Protein AF-G3AWR2-F1 (afdb_monomer_lite)

pLDDT: mean 82.16, std 14.91, range [35.75, 96.81]

Sequence (371 aa):
MSLTPEIVAQDVLFAGPPPTTSGGSFKELYESIRSKSSVDSILGQTYTLIRTSTDLNDSITLWEIRLLVLVFNNRITQAKYEAVCLNNVLYLAENDNVAPAAVSSIPPNPQNQRVYPLPRNNNGVIDHKFLVLLLRLKSVPNMSLVNEFYKLCYQLRLKSDNYSSDQLSVKLMNLSFDISVILIINKDYLTLLNLLDSMKSEIELDKSELYASVLSGVKLLSILTKILIFDQTQTPRDAIKRQLRTSHSDDFHLVVDSALDDLVYVLNNISPIYSATLTEKDERTAATDISKADIDLDRLVSMVLEGKITGRILCSLLGMWDLKNNFKFAIEESEFLGEDLVSISNPTVSDCCALIRMDWLKHINKVYGLE

Foldseek 3Di:
DADFLQLLLDQLLAPHQQPDQDADDVLRLLVCLVVVHDLSVNLNHLNNCSNPDRDPLLNLLSLLLNLLSCLLVVNLLRSLSSLQSNQVSLQCNQPVPPPPPPPPPPNPPSVPDDRDAGHLCPVVSHDPLSSLSSLLRNDDLEVVSLVSLVVVLVSLVVVVVVDDPLRSVLSNLLSLLSNLLSCQVVVVLVVNLVSLVVVLVVLVVPPDPVSLQVNLLSLVVNLLSLLSVCVVVVPDLVVNLVVCCVPCVVSNVSNDPQLLVLLLLLLQQDAFDDDPPPPPPPPDPDDPSDDSVNDDSSVSSVCVNVRSDGSLSSSLSSLVSSLCSVPVWDQDPSDIDDPPDDPDPRDDSVNSSVSSSVCCVNVSSSSSSPD

Organism: Candida tenuis (strain ATCC 10573 / BCRC 21748 / CBS 615 / JCM 9827 / NBRC 10315 / NRRL Y-1498 / VKM Y-70) (NCBI:txid590646)

Secondary structure (DSSP, 8-state):
----HHHHT-GGGSSS--S------HHHHHHHHHTT--HHHHHHHHHHHHHH---HHHHHHHHHHHHHHHHHTT-HHHHHHHHHHHHHHHHHHH-TTS------SSPPPTTSPPPPPPP--TT--S-HHHHHHHHHHHS-SSHHHHHHHHHHHHHHHHTGGGS-HHHHHHHHH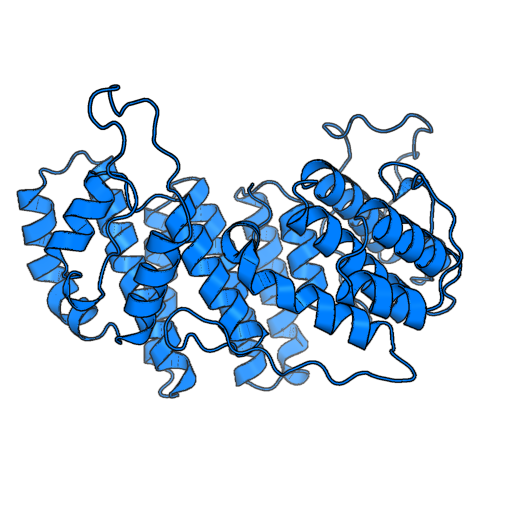HHHHHHHHHHHHHT-HHHHHHHHHHHHHHHHH---HHHHHHHHHHHHHHHHHHHHHHHHTT--HHHHHHHHHHHHHHHHHTS-HHHHHHHHHHHHHS-----TTS-TTS---------GGG--HHHHHHHHHTTSS-HHHHHHHHHHHHHHHHH---EETTEE--------SS--HHHHHHHHHGGGGG-GGGTTS--

Structure (mmCIF, N/CA/C/O backbone):
data_AF-G3AWR2-F1
#
_entry.id   AF-G3AWR2-F1
#
loop_
_atom_site.group_PDB
_atom_site.id
_atom_site.type_symbol
_atom_site.label_atom_id
_atom_site.label_alt_id
_atom_site.label_comp_id
_atom_site.label_asym_id
_atom_site.label_entity_id
_atom_site.label_seq_id
_atom_site.pdbx_PDB_ins_code
_atom_site.Cartn_x
_atom_site.Cartn_y
_atom_site.Cartn_z
_atom_site.occupancy
_atom_site.B_iso_or_equiv
_atom_site.auth_seq_id
_atom_site.auth_comp_id
_atom_site.auth_asym_id
_atom_site.auth_atom_id
_atom_site.pdbx_PDB_model_num
ATOM 1 N N . MET A 1 1 ? 24.627 -13.975 -13.248 1.00 54.84 1 MET A N 1
ATOM 2 C CA . MET A 1 1 ? 24.161 -13.078 -14.299 1.00 54.84 1 MET A CA 1
ATOM 3 C C . MET A 1 1 ? 23.914 -11.754 -13.613 1.00 54.84 1 MET A C 1
ATOM 5 O O . MET A 1 1 ? 23.137 -11.687 -12.680 1.00 54.84 1 MET A O 1
ATOM 9 N N . SER A 1 2 ? 24.676 -10.716 -13.941 1.00 66.38 2 SER A N 1
ATOM 10 C CA . SER A 1 2 ? 24.422 -9.389 -13.371 1.00 66.38 2 SER A CA 1
ATOM 11 C C . SER A 1 2 ? 23.057 -8.876 -13.841 1.00 66.38 2 SER A C 1
ATOM 13 O O . SER A 1 2 ? 22.655 -9.181 -14.961 1.00 66.38 2 SER A O 1
ATOM 15 N N . LEU A 1 3 ? 22.354 -8.102 -13.008 1.00 78.69 3 LEU A N 1
ATOM 16 C CA . LEU A 1 3 ? 21.132 -7.399 -13.413 1.00 78.69 3 LEU A CA 1
ATOM 17 C C . LEU A 1 3 ? 21.481 -6.469 -14.590 1.00 78.69 3 LEU A C 1
ATOM 19 O O . LEU A 1 3 ? 22.373 -5.632 -14.446 1.00 78.69 3 LEU A O 1
ATOM 23 N N . THR A 1 4 ? 20.827 -6.628 -15.743 1.00 84.31 4 THR A N 1
ATOM 24 C CA . THR A 1 4 ? 21.035 -5.771 -16.925 1.00 84.31 4 THR A CA 1
ATOM 25 C C . THR A 1 4 ? 19.707 -5.217 -17.449 1.00 84.31 4 THR A C 1
ATOM 27 O O . THR A 1 4 ? 18.654 -5.811 -17.185 1.00 84.31 4 THR A O 1
ATOM 30 N N . PRO A 1 5 ? 19.722 -4.098 -18.198 1.00 84.50 5 PRO A N 1
ATOM 31 C CA . PRO A 1 5 ? 18.515 -3.547 -18.812 1.00 84.50 5 PRO A CA 1
ATOM 32 C C . PRO A 1 5 ? 17.799 -4.547 -19.733 1.00 84.50 5 PRO A C 1
ATOM 34 O O . PRO A 1 5 ? 16.572 -4.609 -19.729 1.00 84.50 5 PRO A O 1
ATOM 37 N N . GLU A 1 6 ? 18.529 -5.402 -20.467 1.00 86.56 6 GLU A N 1
ATOM 38 C CA . GLU A 1 6 ? 17.896 -6.347 -21.402 1.00 86.56 6 GLU A CA 1
ATOM 39 C C . GLU A 1 6 ? 17.027 -7.390 -20.691 1.00 86.56 6 GLU A C 1
ATOM 41 O O . GLU A 1 6 ? 16.015 -7.841 -21.230 1.00 86.56 6 GLU A O 1
ATOM 46 N N . ILE A 1 7 ? 17.401 -7.767 -19.465 1.00 86.88 7 ILE A N 1
ATOM 47 C CA . ILE A 1 7 ? 16.658 -8.739 -18.660 1.00 86.88 7 ILE A CA 1
ATOM 48 C C . ILE A 1 7 ? 15.270 -8.191 -18.298 1.00 86.88 7 ILE A C 1
ATOM 50 O O . ILE A 1 7 ? 14.287 -8.926 -18.361 1.00 86.88 7 ILE A O 1
ATOM 54 N N . VAL A 1 8 ? 15.170 -6.898 -17.978 1.00 89.31 8 VAL A N 1
ATOM 55 C CA . VAL A 1 8 ? 13.908 -6.235 -17.600 1.00 89.31 8 VAL A CA 1
ATOM 56 C C . VAL A 1 8 ? 13.125 -5.682 -18.798 1.00 89.31 8 VAL A C 1
ATOM 58 O O . VAL A 1 8 ? 12.053 -5.110 -18.611 1.00 89.31 8 VAL A O 1
ATOM 61 N N . ALA A 1 9 ? 13.626 -5.877 -20.021 1.00 89.75 9 ALA A N 1
ATOM 62 C CA . ALA A 1 9 ? 13.016 -5.419 -21.271 1.00 89.75 9 ALA A CA 1
ATOM 63 C C . ALA A 1 9 ? 12.316 -6.534 -22.079 1.00 89.75 9 ALA A C 1
ATOM 65 O O . ALA A 1 9 ? 11.861 -6.298 -23.200 1.00 89.75 9 ALA A O 1
ATOM 66 N N . GLN A 1 10 ? 12.239 -7.757 -21.545 1.00 88.00 10 GLN A N 1
ATOM 67 C CA . GLN A 1 10 ? 11.698 -8.913 -22.268 1.00 88.00 10 GLN A CA 1
ATOM 68 C C . GLN A 1 10 ? 10.178 -8.820 -22.475 1.00 88.00 10 GLN A C 1
ATOM 70 O O . GLN A 1 10 ? 9.434 -8.518 -21.545 1.00 88.00 10 GLN A O 1
ATOM 75 N N . ASP A 1 11 ? 9.697 -9.188 -23.668 1.00 85.94 11 ASP A N 1
ATOM 76 C CA . ASP A 1 11 ? 8.273 -9.091 -24.037 1.00 85.94 11 ASP A CA 1
ATOM 77 C C . ASP A 1 11 ? 7.337 -9.921 -23.142 1.00 85.94 11 ASP A C 1
ATOM 79 O O . ASP A 1 11 ? 6.206 -9.522 -22.879 1.00 85.94 11 ASP A O 1
ATOM 83 N N . VAL A 1 12 ? 7.830 -11.043 -22.611 1.00 86.00 12 VAL A N 1
ATOM 84 C CA . VAL A 1 12 ? 7.104 -11.919 -21.674 1.00 86.00 12 VAL A CA 1
ATOM 85 C C . VAL A 1 12 ? 6.732 -11.226 -20.355 1.00 86.00 12 VAL A C 1
ATOM 87 O O . VAL A 1 12 ? 5.814 -11.675 -19.669 1.00 86.00 12 VAL A O 1
ATOM 90 N N . LEU A 1 13 ? 7.413 -10.132 -19.999 1.00 89.31 13 LEU A N 1
ATOM 91 C CA . LEU A 1 13 ? 7.140 -9.379 -18.773 1.00 89.31 13 LEU A CA 1
ATOM 92 C C . LEU A 1 13 ? 5.852 -8.559 -18.843 1.00 89.31 13 LEU A C 1
ATOM 94 O O . LEU A 1 13 ? 5.294 -8.202 -17.808 1.00 89.31 13 LEU A O 1
ATOM 98 N N . PHE A 1 14 ? 5.387 -8.255 -20.051 1.00 90.75 14 PHE A N 1
ATOM 99 C CA . PHE A 1 14 ? 4.223 -7.416 -20.286 1.00 90.75 14 PHE A CA 1
ATOM 100 C C . PHE A 1 14 ? 2.983 -8.291 -20.483 1.00 90.75 14 PHE A C 1
ATOM 102 O O . PHE A 1 14 ? 3.050 -9.360 -21.086 1.00 90.75 14 PHE A O 1
ATOM 109 N N . ALA A 1 15 ? 1.816 -7.829 -20.030 1.00 84.81 15 ALA A N 1
ATOM 110 C CA . ALA A 1 15 ? 0.560 -8.564 -20.232 1.00 84.81 15 ALA A CA 1
ATOM 111 C C . ALA A 1 15 ? 0.080 -8.579 -21.701 1.00 84.81 15 ALA A C 1
ATOM 113 O O . ALA A 1 15 ? -0.919 -9.215 -22.031 1.00 84.81 15 ALA A O 1
ATOM 114 N N . GLY A 1 16 ? 0.781 -7.860 -22.576 1.00 72.44 16 GLY A N 1
ATOM 115 C CA . GLY A 1 16 ? 0.564 -7.782 -24.013 1.00 72.44 16 GLY A CA 1
ATOM 116 C C . GLY A 1 16 ? 1.279 -6.557 -24.595 1.00 72.44 16 GLY A C 1
ATOM 117 O O . GLY A 1 16 ? 1.548 -5.602 -23.855 1.00 72.44 16 GLY A O 1
ATOM 118 N N . PRO A 1 17 ? 1.605 -6.556 -25.900 1.00 65.31 17 PRO A N 1
ATOM 119 C CA . PRO A 1 17 ? 2.143 -5.370 -26.552 1.00 65.31 17 PRO A CA 1
ATOM 120 C C . PRO A 1 17 ? 1.086 -4.249 -26.539 1.00 65.31 17 PRO A C 1
ATOM 122 O O . PRO A 1 17 ? -0.089 -4.515 -26.814 1.00 65.31 17 PRO A O 1
ATOM 125 N N . PRO A 1 18 ? 1.460 -3.002 -26.203 1.00 65.38 18 PRO A N 1
ATOM 126 C CA . PRO A 1 18 ? 0.522 -1.885 -26.201 1.00 65.38 18 PRO A CA 1
ATOM 127 C C . PRO A 1 18 ? 0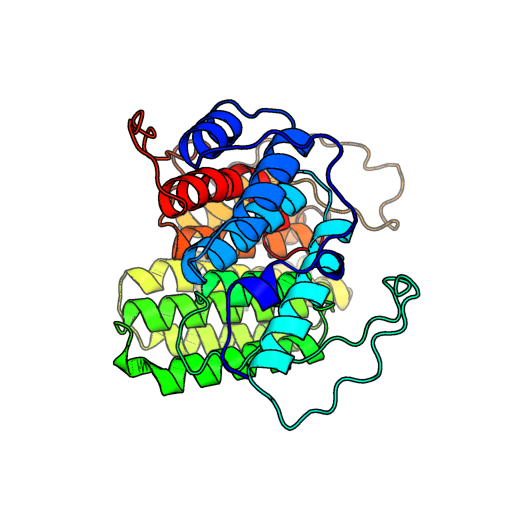.015 -1.580 -27.624 1.00 65.38 18 PRO A C 1
ATOM 129 O O . PRO A 1 18 ? 0.741 -1.796 -28.596 1.00 65.38 18 PRO A O 1
ATOM 132 N N . PRO A 1 19 ? -1.214 -1.048 -27.768 1.00 60.72 19 PRO A N 1
ATOM 133 C CA . PRO A 1 19 ? -1.871 -0.868 -29.067 1.00 60.72 19 PRO A CA 1
ATOM 134 C C . PRO A 1 19 ? -1.225 0.202 -29.965 1.00 60.72 19 PRO A C 1
ATOM 136 O O . PRO A 1 19 ? -1.526 0.257 -31.155 1.00 60.72 19 PRO A O 1
ATOM 139 N N . THR A 1 20 ? -0.333 1.043 -29.432 1.00 60.25 20 THR A N 1
ATOM 140 C CA . THR A 1 20 ? 0.326 2.127 -30.174 1.00 60.25 20 THR A CA 1
ATOM 141 C C . THR A 1 20 ? 1.820 2.189 -29.858 1.00 60.25 20 THR A C 1
ATOM 143 O O . THR A 1 20 ? 2.214 2.501 -28.735 1.00 60.25 20 THR A O 1
ATOM 146 N N . THR A 1 21 ? 2.663 1.945 -30.863 1.00 57.56 21 THR A N 1
ATOM 147 C CA . THR A 1 21 ? 4.106 2.230 -30.829 1.00 57.56 21 THR A CA 1
ATOM 148 C C . THR A 1 21 ? 4.344 3.691 -31.191 1.00 57.56 21 THR A C 1
ATOM 150 O O . THR A 1 21 ? 4.740 4.011 -32.311 1.00 57.56 21 THR A O 1
ATOM 153 N N . SER A 1 22 ? 4.070 4.602 -30.264 1.00 57.25 22 SER A N 1
ATOM 154 C CA . SER A 1 22 ? 4.663 5.935 -30.334 1.00 57.25 22 SER A CA 1
ATOM 155 C C . SER A 1 22 ? 6.027 5.851 -29.659 1.00 57.25 22 SER A C 1
ATOM 157 O O . SER A 1 22 ? 6.100 5.643 -28.445 1.00 57.25 22 SER A O 1
ATOM 159 N N . GLY A 1 23 ? 7.100 5.982 -30.447 1.00 65.50 23 GLY A N 1
ATOM 160 C CA . GLY A 1 23 ? 8.397 6.355 -29.886 1.00 65.50 23 GLY A CA 1
ATOM 161 C C . GLY A 1 23 ? 8.202 7.584 -29.005 1.00 65.50 23 GLY A C 1
ATOM 162 O O . GLY A 1 23 ? 7.389 8.436 -29.348 1.00 65.50 23 GLY A O 1
ATOM 163 N N . GLY A 1 24 ? 8.861 7.618 -27.852 1.00 74.44 24 GLY A N 1
ATOM 164 C CA . GLY A 1 24 ? 8.647 8.679 -26.881 1.00 74.44 24 GLY A CA 1
ATOM 165 C C . GLY A 1 24 ? 9.934 9.019 -26.168 1.00 74.44 24 GLY A C 1
ATOM 166 O O . GLY A 1 24 ? 10.599 8.131 -25.645 1.00 74.44 24 GLY A O 1
ATOM 167 N N . SER A 1 25 ? 10.296 10.297 -26.154 1.00 89.69 25 SER A N 1
ATOM 168 C CA . SER A 1 25 ? 11.272 10.836 -25.207 1.00 89.69 25 SER A CA 1
ATOM 169 C C . SER A 1 25 ? 10.674 10.917 -23.791 1.00 89.69 25 SER A C 1
ATOM 171 O O . SER A 1 25 ? 9.453 10.905 -23.621 1.00 89.69 25 SER A O 1
ATOM 173 N N . PHE A 1 26 ? 11.503 11.070 -22.748 1.00 91.56 26 PHE A N 1
ATOM 174 C CA . PHE A 1 26 ? 10.990 11.356 -21.394 1.00 91.56 26 PHE A CA 1
ATOM 175 C C . PHE A 1 26 ? 10.142 12.631 -21.346 1.00 91.56 26 PHE A C 1
ATOM 177 O O . PHE A 1 26 ? 9.201 12.717 -20.563 1.00 91.56 26 PHE A O 1
ATOM 184 N N . LYS A 1 27 ? 10.415 13.590 -22.237 1.00 91.19 27 LYS A N 1
ATOM 185 C CA . LYS A 1 27 ? 9.596 14.789 -22.412 1.00 91.19 27 LYS A CA 1
ATOM 186 C C . LYS A 1 27 ? 8.174 14.465 -22.858 1.00 91.19 27 LYS A C 1
ATOM 188 O O . LYS A 1 27 ? 7.227 14.949 -22.248 1.00 91.19 27 LYS A O 1
ATOM 193 N N . GLU A 1 28 ? 8.018 13.611 -23.861 1.00 91.25 28 GLU A N 1
ATOM 194 C CA . GLU A 1 28 ? 6.696 13.191 -24.336 1.00 91.25 28 GLU A CA 1
ATOM 195 C C . GLU A 1 28 ? 5.940 12.377 -23.284 1.00 91.25 28 GLU A C 1
ATOM 197 O O . GLU A 1 28 ? 4.736 12.573 -23.113 1.00 91.25 28 GLU A O 1
ATOM 202 N N . LEU A 1 29 ? 6.637 11.510 -22.537 1.00 93.12 29 LEU A N 1
ATOM 203 C CA . LEU A 1 29 ? 6.042 10.786 -21.411 1.00 93.12 29 LEU A CA 1
ATOM 204 C C . LEU A 1 29 ? 5.553 11.755 -20.326 1.00 93.12 29 LEU A C 1
ATOM 206 O O . LEU A 1 29 ? 4.409 11.659 -19.885 1.00 93.12 29 LEU A O 1
ATOM 210 N N . TYR A 1 30 ? 6.390 12.713 -19.929 1.00 91.94 30 TYR A N 1
ATOM 211 C CA . TYR A 1 30 ? 6.047 13.729 -18.937 1.00 91.94 30 TYR A CA 1
ATOM 212 C C . TYR A 1 30 ? 4.826 14.553 -19.365 1.00 91.94 30 TYR A C 1
ATOM 214 O O . TYR A 1 30 ? 3.881 14.712 -18.593 1.00 91.94 30 TYR A O 1
ATOM 222 N N . GLU A 1 31 ? 4.805 15.035 -20.610 1.00 90.38 31 GLU A N 1
ATOM 223 C CA . GLU A 1 31 ? 3.670 15.775 -21.171 1.00 90.38 31 GLU A CA 1
ATOM 224 C C . GLU A 1 31 ? 2.405 14.909 -21.239 1.00 90.38 31 GLU A C 1
ATOM 226 O O . GLU A 1 31 ? 1.314 15.397 -20.938 1.00 90.38 31 GLU A O 1
ATOM 231 N N . SER A 1 32 ? 2.534 13.618 -21.553 1.00 91.31 32 SER A N 1
ATOM 232 C CA . SER A 1 32 ? 1.409 12.676 -21.603 1.00 91.31 32 SER A CA 1
ATOM 233 C C . SER A 1 32 ? 0.808 12.424 -20.220 1.00 91.31 32 SER A C 1
ATOM 235 O O . SER A 1 32 ? -0.414 12.444 -20.075 1.00 91.31 32 SER A O 1
ATOM 237 N N . ILE A 1 33 ? 1.643 12.257 -19.189 1.00 90.88 33 ILE A N 1
ATOM 238 C CA . ILE A 1 33 ? 1.185 12.127 -17.798 1.00 90.88 33 ILE A CA 1
ATOM 239 C C . ILE A 1 33 ? 0.540 13.444 -17.340 1.00 90.88 33 ILE A C 1
ATOM 241 O O . ILE A 1 33 ? -0.584 13.440 -16.840 1.00 90.88 33 ILE A O 1
ATOM 245 N N . ARG A 1 34 ? 1.200 14.588 -17.571 1.00 88.31 34 ARG A N 1
ATOM 246 C CA . ARG A 1 34 ? 0.722 15.915 -17.143 1.00 88.31 34 ARG A CA 1
ATOM 247 C C . ARG A 1 34 ? -0.616 16.284 -17.781 1.00 88.31 34 ARG A C 1
ATOM 249 O O . ARG A 1 34 ? -1.495 16.818 -17.110 1.00 88.31 34 ARG A O 1
ATOM 256 N N . SER A 1 35 ? -0.773 15.996 -19.071 1.00 87.44 35 SER A N 1
ATOM 257 C CA . SER A 1 35 ? -2.009 16.240 -19.824 1.00 87.44 35 SER A CA 1
ATOM 258 C C . SER A 1 35 ? -3.105 15.206 -19.559 1.00 87.44 35 SER A C 1
ATOM 260 O O . SER A 1 35 ? -4.207 15.366 -20.081 1.00 87.44 35 SER A O 1
ATOM 262 N N . LYS A 1 36 ? -2.827 14.160 -18.763 1.00 84.94 36 LYS A N 1
ATOM 263 C CA . LYS A 1 36 ? -3.719 13.008 -18.555 1.00 84.94 36 LYS A CA 1
ATOM 264 C C . LYS A 1 36 ? -4.167 12.394 -19.885 1.00 84.94 36 LYS A C 1
ATOM 266 O O . LYS A 1 36 ? -5.349 12.124 -20.103 1.00 84.94 36 LYS A O 1
ATOM 271 N N . SER A 1 37 ? -3.203 12.206 -20.786 1.00 85.25 37 SER A N 1
ATOM 272 C CA . SER A 1 37 ? -3.394 11.505 -22.055 1.00 85.25 37 SER A CA 1
ATOM 273 C C . SER A 1 37 ? -3.927 10.083 -21.837 1.00 85.25 37 SER A C 1
ATOM 275 O O . SER A 1 37 ? -3.922 9.558 -20.723 1.00 85.25 37 SER A O 1
ATOM 277 N N . SER A 1 38 ? -4.398 9.439 -22.910 1.00 90.38 38 SER A N 1
ATOM 278 C CA . SER A 1 38 ? -4.972 8.091 -22.804 1.00 90.38 38 SER A CA 1
ATOM 279 C C . SER A 1 38 ? -4.015 7.102 -22.123 1.00 90.38 38 SER A C 1
ATOM 281 O O . SER A 1 38 ? -2.810 7.091 -22.390 1.00 90.38 38 SER A O 1
ATOM 283 N N . VAL A 1 39 ? -4.570 6.241 -21.265 1.00 90.75 39 VAL A N 1
ATOM 284 C CA . VAL A 1 39 ? -3.818 5.221 -20.511 1.00 90.75 39 VAL A CA 1
ATOM 285 C C . VAL A 1 39 ? -2.968 4.365 -21.446 1.00 90.75 39 VAL A C 1
ATOM 287 O O . VAL A 1 39 ? -1.798 4.120 -21.171 1.00 90.75 39 VAL A O 1
ATOM 290 N N . ASP A 1 40 ? -3.529 3.961 -22.585 1.00 90.44 40 ASP A N 1
ATOM 291 C CA . ASP A 1 40 ? -2.832 3.120 -23.557 1.00 90.44 40 ASP A CA 1
ATOM 292 C C . ASP A 1 40 ? -1.640 3.837 -24.216 1.00 90.44 40 ASP A C 1
ATOM 294 O O . ASP A 1 40 ? -0.630 3.193 -24.495 1.00 90.44 40 ASP A O 1
ATOM 298 N N . SER A 1 41 ? -1.697 5.166 -24.373 1.00 90.56 41 SER A N 1
ATOM 299 C CA . SER A 1 41 ? -0.562 5.972 -24.847 1.00 90.56 41 SER A CA 1
ATOM 300 C C . SER A 1 41 ? 0.590 5.968 -23.843 1.00 90.56 41 SER A C 1
ATOM 302 O O . SER A 1 41 ? 1.734 5.713 -24.217 1.00 90.56 41 SER A O 1
ATOM 304 N N . ILE A 1 42 ? 0.300 6.191 -22.556 1.00 92.12 42 ILE A N 1
ATOM 305 C CA . ILE A 1 42 ? 1.318 6.184 -21.491 1.00 92.12 42 ILE A CA 1
ATOM 306 C C . ILE A 1 42 ? 1.927 4.776 -21.349 1.00 92.12 42 ILE A C 1
ATOM 308 O O . ILE A 1 42 ? 3.143 4.614 -21.214 1.00 92.12 42 ILE A O 1
ATOM 312 N N . LEU A 1 43 ? 1.104 3.726 -21.450 1.00 93.06 43 LEU A N 1
ATOM 313 C CA . LEU A 1 43 ? 1.575 2.337 -21.463 1.00 93.06 43 LEU A CA 1
ATOM 314 C C . LEU A 1 43 ? 2.420 2.011 -22.709 1.00 93.06 43 LEU A C 1
ATOM 316 O O . LEU A 1 43 ? 3.372 1.239 -22.604 1.00 93.06 43 LEU A O 1
ATOM 320 N N . GLY A 1 44 ? 2.105 2.600 -23.866 1.00 91.50 44 GLY A N 1
ATOM 321 C CA . GLY A 1 44 ? 2.894 2.498 -25.099 1.00 91.50 44 GLY A CA 1
ATOM 322 C C . GLY A 1 44 ? 4.270 3.152 -24.993 1.00 91.50 44 GLY A C 1
ATOM 323 O O . GLY A 1 44 ? 5.287 2.553 -25.357 1.00 91.50 44 GLY A O 1
ATOM 324 N N . GLN A 1 45 ? 4.313 4.358 -24.428 1.00 92.56 45 GLN A N 1
ATOM 325 C CA . GLN A 1 45 ? 5.549 5.104 -24.201 1.00 92.56 45 GLN A CA 1
ATOM 326 C C . GLN A 1 45 ? 6.448 4.409 -23.177 1.00 92.56 45 GLN A C 1
ATOM 328 O O . GLN A 1 45 ? 7.626 4.199 -23.454 1.00 92.56 45 GLN A O 1
ATOM 333 N N . THR A 1 46 ? 5.901 3.987 -22.028 1.00 93.94 46 THR A N 1
ATOM 334 C CA . THR A 1 46 ? 6.675 3.253 -21.007 1.00 93.94 46 THR A CA 1
ATOM 335 C C . THR A 1 46 ? 7.233 1.941 -21.552 1.00 93.94 46 THR A C 1
ATOM 337 O O . THR A 1 46 ? 8.406 1.657 -21.340 1.00 93.94 46 THR A O 1
ATOM 340 N N . TYR A 1 47 ? 6.448 1.174 -22.315 1.00 93.19 47 TYR A N 1
ATOM 341 C CA . TYR A 1 47 ? 6.926 -0.043 -22.981 1.00 93.19 47 TYR A CA 1
ATOM 342 C C . TYR A 1 47 ? 8.106 0.237 -23.921 1.00 93.19 47 TYR A C 1
ATOM 344 O O . TYR A 1 47 ? 9.131 -0.440 -23.849 1.00 93.19 47 TYR A O 1
ATOM 352 N N . THR A 1 48 ? 7.985 1.258 -24.775 1.00 91.62 48 THR A N 1
ATOM 353 C CA . THR A 1 48 ? 9.048 1.616 -25.725 1.00 91.62 48 THR A CA 1
ATOM 354 C C . THR A 1 48 ? 10.309 2.065 -24.991 1.00 91.62 48 THR A C 1
ATOM 356 O O . THR A 1 48 ? 11.387 1.547 -25.268 1.00 91.62 48 THR A O 1
ATOM 359 N N . LEU A 1 49 ? 10.164 2.955 -24.005 1.00 93.31 49 LEU A N 1
ATOM 360 C CA . LEU A 1 49 ? 11.273 3.475 -23.208 1.00 93.31 49 LEU A CA 1
ATOM 361 C C . LEU A 1 49 ? 11.999 2.377 -22.422 1.00 93.31 49 LEU A C 1
ATOM 363 O O . LEU A 1 49 ? 13.225 2.377 -22.407 1.00 93.31 49 LEU A O 1
ATOM 367 N N . ILE A 1 50 ? 11.280 1.415 -21.829 1.00 93.69 50 ILE A N 1
ATOM 368 C CA . ILE A 1 50 ? 11.895 0.273 -21.124 1.00 93.69 50 ILE A CA 1
ATOM 369 C C . ILE A 1 50 ? 12.749 -0.551 -22.091 1.00 93.69 50 ILE A C 1
ATOM 371 O O . ILE A 1 50 ? 13.847 -0.973 -21.743 1.00 93.69 50 ILE A O 1
ATOM 375 N N . ARG A 1 51 ? 12.268 -0.762 -23.321 1.00 90.69 51 ARG A N 1
ATOM 376 C CA . ARG A 1 51 ? 12.987 -1.549 -24.330 1.00 90.69 51 ARG A CA 1
ATOM 377 C C . ARG A 1 51 ? 14.200 -0.844 -24.920 1.00 90.69 51 ARG A C 1
ATOM 379 O O . ARG A 1 51 ? 15.122 -1.519 -25.368 1.00 90.69 51 ARG A O 1
ATOM 386 N N . THR A 1 52 ? 14.176 0.483 -24.984 1.00 89.88 52 THR A N 1
ATOM 387 C CA . THR A 1 52 ? 15.272 1.279 -25.550 1.00 89.88 52 THR A CA 1
ATOM 388 C C . THR A 1 52 ? 16.246 1.796 -24.499 1.00 89.88 52 THR A C 1
ATOM 390 O O . THR A 1 52 ? 17.304 2.302 -24.867 1.00 89.88 52 THR A O 1
ATOM 393 N N . SER A 1 53 ? 15.900 1.714 -23.211 1.00 89.19 53 SER A N 1
ATOM 394 C CA . SER A 1 53 ? 16.755 2.202 -22.135 1.00 89.19 53 SER A CA 1
ATOM 395 C C . SER A 1 53 ? 18.031 1.373 -22.030 1.00 89.19 53 SER A C 1
ATOM 397 O O . SER A 1 53 ? 18.005 0.145 -21.971 1.00 89.19 53 SER A O 1
ATOM 399 N N . THR A 1 54 ? 19.162 2.067 -21.956 1.00 88.81 54 THR A N 1
ATOM 400 C CA . THR A 1 54 ? 20.467 1.470 -21.657 1.00 88.81 54 THR A CA 1
ATOM 401 C C . THR A 1 54 ? 20.816 1.557 -20.174 1.00 88.81 54 THR A C 1
ATOM 403 O O . THR A 1 54 ? 21.789 0.939 -19.750 1.00 88.81 54 THR A O 1
ATOM 406 N N . ASP A 1 55 ? 20.057 2.328 -19.387 1.00 90.94 55 ASP A N 1
ATOM 407 C CA . ASP A 1 55 ? 20.217 2.407 -17.937 1.00 90.94 55 ASP A CA 1
ATOM 408 C C . ASP A 1 55 ? 19.173 1.530 -17.235 1.00 90.94 55 ASP A C 1
ATOM 410 O O . ASP A 1 55 ? 17.964 1.562 -17.503 1.00 90.94 55 ASP A O 1
ATOM 414 N N . LEU A 1 56 ? 19.670 0.718 -16.311 1.00 90.69 56 LEU A N 1
ATOM 415 C CA . LEU A 1 56 ? 18.873 -0.164 -15.485 1.00 90.69 56 LEU A CA 1
ATOM 416 C C . LEU A 1 56 ? 18.024 0.635 -14.492 1.00 90.69 56 LEU A C 1
ATOM 418 O O . LEU A 1 56 ? 16.867 0.280 -14.287 1.00 90.69 56 LEU A O 1
ATOM 422 N N . ASN A 1 57 ? 18.551 1.723 -13.921 1.00 91.62 57 ASN A N 1
ATOM 423 C CA . ASN A 1 57 ? 17.789 2.560 -12.988 1.00 91.62 57 ASN A CA 1
ATOM 424 C C . ASN A 1 57 ? 16.590 3.208 -13.686 1.00 91.62 57 ASN A C 1
ATOM 426 O O . ASN A 1 57 ? 15.472 3.171 -13.162 1.00 91.62 57 ASN A O 1
ATOM 430 N N . ASP A 1 58 ? 16.802 3.722 -14.898 1.00 93.56 58 ASP A N 1
ATOM 431 C CA . ASP A 1 58 ? 15.728 4.258 -15.730 1.00 93.56 58 ASP A CA 1
ATOM 432 C C . ASP A 1 58 ? 14.691 3.182 -16.054 1.00 93.56 58 ASP A C 1
ATOM 434 O O . ASP A 1 58 ? 13.492 3.409 -15.899 1.00 93.56 58 ASP A O 1
ATOM 438 N N . SER A 1 59 ? 15.139 1.977 -16.417 1.00 94.44 59 SER A N 1
ATOM 439 C CA . SER A 1 59 ? 14.249 0.848 -16.718 1.00 94.44 59 SER A CA 1
ATOM 440 C C . SER A 1 59 ? 13.382 0.459 -15.515 1.00 94.44 59 SER A C 1
ATOM 442 O O . SER A 1 59 ? 12.176 0.262 -15.653 1.00 94.44 59 SER A O 1
ATOM 444 N N . ILE A 1 60 ? 13.974 0.382 -14.320 1.00 94.88 60 ILE A N 1
ATOM 445 C CA . ILE A 1 60 ? 13.263 0.076 -13.072 1.00 94.88 60 ILE A CA 1
ATOM 446 C C . ILE A 1 60 ? 12.277 1.195 -12.711 1.00 94.88 60 ILE A C 1
ATOM 448 O O . ILE A 1 60 ? 11.137 0.915 -12.343 1.00 94.88 60 ILE A O 1
ATOM 452 N N . THR A 1 61 ? 12.669 2.459 -12.875 1.00 95.25 61 THR A N 1
ATOM 453 C CA . THR A 1 61 ? 11.787 3.605 -12.600 1.00 95.25 61 THR A CA 1
ATOM 454 C C . THR A 1 61 ? 10.617 3.666 -13.590 1.00 95.25 61 THR A C 1
ATOM 456 O O . THR A 1 61 ? 9.485 3.951 -13.204 1.00 95.25 61 THR A O 1
ATOM 459 N N . LEU A 1 62 ? 10.841 3.327 -14.862 1.00 95.94 62 LEU A N 1
ATOM 460 C CA . LEU A 1 62 ? 9.776 3.198 -15.859 1.00 95.94 62 LEU A CA 1
ATOM 461 C C . LEU A 1 62 ? 8.805 2.060 -15.529 1.00 95.94 62 LEU A C 1
ATOM 463 O O . LEU A 1 62 ? 7.599 2.215 -15.733 1.00 95.94 62 LEU A O 1
ATOM 467 N N . TRP A 1 63 ? 9.300 0.940 -14.995 1.00 96.81 63 TRP A N 1
ATOM 468 C CA . TRP A 1 63 ? 8.446 -0.132 -14.482 1.00 96.81 63 TRP A CA 1
ATOM 469 C C . TRP A 1 63 ? 7.574 0.336 -13.315 1.00 96.81 63 TRP A C 1
ATOM 471 O O . TRP A 1 63 ? 6.396 -0.019 -13.264 1.00 96.81 63 TRP A O 1
ATOM 481 N N . GLU A 1 64 ? 8.100 1.175 -12.421 1.00 96.50 64 GLU A N 1
ATOM 482 C CA . GLU A 1 64 ? 7.290 1.801 -11.374 1.00 96.50 64 GLU A CA 1
ATOM 483 C C . GLU A 1 64 ? 6.176 2.669 -11.967 1.00 96.50 64 GLU A C 1
ATOM 485 O O . GLU A 1 64 ? 5.007 2.464 -11.636 1.00 96.50 64 GLU A O 1
ATOM 490 N N . ILE A 1 65 ? 6.508 3.574 -12.895 1.00 96.06 65 ILE A N 1
ATOM 491 C CA . ILE A 1 65 ? 5.519 4.423 -13.579 1.00 96.06 65 ILE A CA 1
ATOM 492 C C . ILE A 1 65 ? 4.434 3.555 -14.220 1.00 96.06 65 ILE A C 1
ATOM 494 O O . ILE A 1 65 ? 3.242 3.799 -14.032 1.00 96.06 65 ILE A O 1
ATOM 498 N N . ARG A 1 66 ? 4.839 2.511 -14.947 1.00 95.69 66 ARG A N 1
ATOM 499 C CA . ARG A 1 66 ? 3.925 1.600 -15.633 1.00 95.69 66 ARG A CA 1
ATOM 500 C C . ARG A 1 66 ? 2.963 0.910 -14.666 1.00 95.69 66 ARG A C 1
ATOM 502 O O . ARG A 1 66 ? 1.756 0.908 -14.910 1.00 95.69 66 ARG A O 1
ATOM 509 N N . LEU A 1 67 ? 3.472 0.346 -13.571 1.00 96.75 67 LEU A N 1
ATOM 510 C CA . LEU A 1 67 ? 2.640 -0.339 -12.582 1.00 96.75 67 LEU A CA 1
ATOM 511 C C . LEU A 1 67 ? 1.679 0.633 -11.883 1.00 96.75 67 LEU A C 1
ATOM 513 O O . LEU A 1 67 ? 0.507 0.299 -11.715 1.00 96.75 67 LEU A O 1
ATOM 517 N N . LEU A 1 68 ? 2.123 1.850 -11.555 1.00 95.62 68 LEU A N 1
ATOM 518 C CA . LEU A 1 68 ? 1.262 2.888 -10.979 1.00 95.62 68 LEU A CA 1
ATOM 519 C C . LEU A 1 68 ? 0.134 3.297 -11.934 1.00 95.62 68 LEU A C 1
ATOM 521 O O . LEU A 1 68 ? -1.026 3.344 -11.527 1.00 95.62 68 LEU A O 1
ATOM 525 N N . VAL A 1 69 ? 0.440 3.502 -13.219 1.00 95.06 69 VAL A N 1
ATOM 526 C CA . VAL A 1 69 ? -0.569 3.805 -14.249 1.00 95.06 69 VAL A CA 1
ATOM 527 C C . VAL A 1 69 ? -1.630 2.704 -14.314 1.00 95.06 69 VAL A C 1
ATOM 529 O O . VAL A 1 69 ? -2.823 3.008 -14.363 1.00 95.06 69 VAL A O 1
ATOM 532 N N . LEU A 1 70 ? -1.233 1.429 -14.264 1.00 94.81 70 LEU A N 1
ATOM 533 C CA . LEU A 1 70 ? -2.179 0.309 -14.256 1.00 94.81 70 LEU A CA 1
ATOM 534 C C . LEU A 1 70 ? -3.051 0.286 -12.990 1.00 94.81 70 LEU A C 1
ATOM 536 O O . LEU A 1 70 ? -4.266 0.092 -13.089 1.00 94.81 70 LEU A O 1
ATOM 540 N N . VAL A 1 71 ? -2.459 0.521 -11.814 1.00 94.56 71 VAL A N 1
ATOM 541 C CA . VAL A 1 71 ? -3.173 0.577 -10.526 1.00 94.56 71 VAL A CA 1
ATOM 542 C C . VAL A 1 71 ? -4.212 1.704 -10.527 1.00 94.56 71 VAL A C 1
ATOM 544 O O . VAL A 1 71 ? -5.398 1.475 -10.258 1.00 94.56 71 VAL A O 1
ATOM 547 N N . PHE A 1 72 ? -3.815 2.919 -10.902 1.00 93.38 72 PHE A N 1
ATOM 548 C CA . PHE A 1 72 ? -4.702 4.084 -10.902 1.00 93.38 72 PHE A CA 1
ATOM 549 C C . PHE A 1 72 ? -5.867 3.948 -11.882 1.00 93.38 72 PHE A C 1
ATOM 551 O O . PHE A 1 72 ? -6.980 4.369 -11.566 1.00 93.38 72 PHE A O 1
ATOM 558 N N . ASN A 1 73 ? -5.678 3.226 -12.987 1.00 92.50 73 ASN A N 1
ATOM 559 C CA . ASN A 1 73 ? -6.678 3.079 -14.045 1.00 92.50 73 ASN A CA 1
ATOM 560 C C . ASN A 1 73 ? -7.496 1.774 -13.984 1.00 92.50 73 ASN A C 1
ATOM 562 O O . ASN A 1 73 ? -7.986 1.306 -15.009 1.00 92.50 73 ASN A O 1
ATOM 566 N N . ASN A 1 74 ? -7.667 1.184 -12.793 1.00 90.62 74 ASN A N 1
ATOM 567 C CA . ASN A 1 74 ? -8.492 -0.018 -12.559 1.00 90.62 74 ASN A CA 1
ATOM 568 C C . ASN A 1 74 ? -8.037 -1.255 -13.361 1.00 90.62 74 ASN A C 1
ATOM 570 O O . ASN A 1 74 ? -8.827 -2.161 -13.616 1.00 90.62 74 ASN A O 1
ATOM 574 N N . ARG A 1 75 ? -6.757 -1.327 -13.748 1.00 92.44 75 ARG A N 1
ATOM 575 C CA . ARG A 1 75 ? -6.160 -2.484 -14.435 1.00 92.44 75 ARG A CA 1
ATOM 576 C C . ARG A 1 75 ? -5.310 -3.315 -13.470 1.00 92.44 75 ARG A C 1
ATOM 578 O O . ARG A 1 75 ? -4.221 -3.771 -13.811 1.00 92.44 75 ARG A O 1
ATOM 585 N N . ILE A 1 76 ? -5.807 -3.525 -12.250 1.00 90.75 76 ILE A N 1
ATOM 586 C CA . ILE A 1 76 ? -5.072 -4.198 -11.168 1.00 90.75 76 ILE A CA 1
ATOM 587 C C . ILE A 1 76 ? -4.633 -5.617 -11.541 1.00 90.75 76 ILE A C 1
ATOM 589 O O . ILE A 1 76 ? -3.502 -5.995 -11.267 1.00 90.75 76 ILE A O 1
ATOM 593 N N . THR A 1 77 ? -5.473 -6.394 -12.230 1.00 90.25 77 THR A N 1
ATOM 594 C CA . THR A 1 77 ? -5.127 -7.752 -12.677 1.00 90.25 77 THR A CA 1
ATOM 595 C C . THR A 1 77 ? -3.914 -7.734 -13.602 1.00 90.25 77 THR A C 1
ATOM 597 O O . THR A 1 77 ? -3.025 -8.574 -13.471 1.00 90.25 77 THR A O 1
ATOM 600 N N . GLN A 1 78 ? -3.846 -6.735 -14.487 1.00 92.19 78 GLN A N 1
ATOM 601 C CA . GLN A 1 78 ? -2.699 -6.517 -15.357 1.00 92.19 78 GLN A CA 1
ATOM 602 C C . GLN A 1 78 ? -1.461 -6.122 -14.543 1.00 92.19 78 GLN A C 1
ATOM 604 O O . GLN A 1 78 ? -0.401 -6.713 -14.726 1.00 92.19 78 GLN A O 1
ATOM 609 N N . ALA A 1 79 ? -1.604 -5.182 -13.602 1.00 94.12 79 ALA A N 1
ATOM 610 C CA . ALA A 1 79 ? -0.512 -4.750 -12.729 1.00 94.12 79 ALA A CA 1
ATOM 611 C C . ALA A 1 79 ? 0.073 -5.916 -11.915 1.00 94.12 79 ALA A C 1
ATOM 613 O O . ALA A 1 79 ? 1.288 -6.058 -11.826 1.00 94.12 79 ALA A O 1
ATOM 614 N N . LYS A 1 80 ? -0.784 -6.781 -11.355 1.00 93.12 80 LYS A N 1
ATOM 615 C CA . LYS A 1 80 ? -0.366 -7.966 -10.594 1.00 93.12 80 LYS A CA 1
ATOM 616 C C . LYS A 1 80 ? 0.397 -8.955 -11.471 1.00 93.12 80 LYS A C 1
ATOM 618 O O . LYS A 1 80 ? 1.461 -9.413 -11.067 1.00 93.12 80 LYS A O 1
ATOM 623 N N . TYR A 1 81 ? -0.105 -9.243 -12.673 1.00 91.88 81 TYR A N 1
ATOM 624 C CA . TYR A 1 81 ? 0.584 -10.117 -13.626 1.00 91.88 81 TYR A CA 1
ATOM 625 C C . TYR A 1 81 ? 1.983 -9.589 -13.975 1.00 91.88 81 TYR A C 1
ATOM 627 O O . TYR A 1 81 ? 2.974 -10.308 -13.832 1.00 91.88 81 TYR A O 1
ATOM 635 N N . GLU A 1 82 ? 2.079 -8.321 -14.380 1.00 94.75 82 GLU A N 1
ATOM 636 C CA . GLU A 1 82 ? 3.354 -7.714 -14.775 1.00 94.75 82 GLU A CA 1
ATOM 637 C C . GLU A 1 82 ? 4.326 -7.621 -13.584 1.00 94.75 82 GLU A C 1
ATOM 639 O O . GLU A 1 82 ? 5.507 -7.932 -13.727 1.00 94.75 82 GLU A O 1
ATOM 644 N N . ALA A 1 83 ? 3.832 -7.310 -12.379 1.00 95.00 83 ALA A N 1
ATOM 645 C CA . ALA A 1 83 ? 4.638 -7.299 -11.157 1.00 95.00 83 ALA A CA 1
ATOM 646 C C . ALA A 1 83 ? 5.182 -8.689 -10.783 1.00 95.00 83 ALA A C 1
ATOM 648 O O . ALA A 1 83 ? 6.336 -8.795 -10.366 1.00 95.00 83 ALA A O 1
ATOM 649 N N . VAL A 1 84 ? 4.392 -9.761 -10.946 1.00 93.69 84 VAL A N 1
ATOM 650 C CA . VAL A 1 84 ? 4.867 -11.144 -10.744 1.00 93.69 84 VAL A CA 1
ATOM 651 C C . VAL A 1 84 ? 5.967 -11.474 -11.750 1.00 93.69 84 VAL A C 1
ATOM 653 O O . VAL A 1 84 ? 7.027 -11.961 -11.352 1.00 93.69 84 VAL A O 1
ATOM 656 N N . CYS A 1 85 ? 5.743 -11.188 -13.036 1.00 92.44 85 CYS A N 1
ATOM 657 C CA . CYS A 1 85 ? 6.722 -11.453 -14.088 1.00 92.44 85 CYS A CA 1
ATOM 658 C C . CYS A 1 85 ? 8.040 -10.719 -13.823 1.00 92.44 85 CYS A C 1
ATOM 660 O O . CYS A 1 85 ? 9.104 -11.342 -13.811 1.00 92.44 85 CYS A O 1
ATOM 662 N N . LEU A 1 86 ? 7.958 -9.416 -13.544 1.00 94.69 86 LEU A N 1
ATOM 663 C CA . LEU A 1 86 ? 9.114 -8.582 -13.247 1.00 94.69 86 LEU A CA 1
ATOM 664 C C . LEU A 1 86 ? 9.849 -9.074 -11.997 1.00 94.69 86 LEU A C 1
ATOM 666 O O . LEU A 1 86 ? 11.052 -9.312 -12.057 1.00 94.69 86 LEU A O 1
ATOM 670 N N . ASN A 1 87 ? 9.143 -9.302 -10.883 1.00 93.56 87 ASN A N 1
ATOM 671 C CA . ASN A 1 87 ? 9.755 -9.807 -9.652 1.00 93.56 87 ASN A CA 1
ATOM 672 C C . ASN A 1 87 ? 10.513 -11.116 -9.886 1.00 93.56 87 ASN A C 1
ATOM 674 O O . ASN A 1 87 ? 11.627 -11.287 -9.399 1.00 93.56 87 ASN A O 1
ATOM 678 N N . ASN A 1 88 ? 9.905 -12.047 -10.618 1.00 91.62 88 ASN A N 1
ATOM 679 C CA . ASN A 1 88 ? 10.501 -13.347 -10.888 1.00 91.62 88 ASN A CA 1
ATOM 680 C C . ASN A 1 88 ? 11.807 -13.221 -11.669 1.00 91.62 88 ASN A C 1
ATOM 682 O O . ASN A 1 88 ? 12.783 -13.896 -11.348 1.00 91.62 88 ASN A O 1
ATOM 686 N N . VAL A 1 89 ? 11.833 -12.341 -12.667 1.00 91.12 89 VAL A N 1
ATOM 687 C CA . VAL A 1 89 ? 13.027 -12.090 -13.468 1.00 91.12 89 VAL A CA 1
ATOM 688 C C . VAL A 1 89 ? 14.116 -11.391 -12.651 1.00 91.12 89 VAL A C 1
ATOM 690 O O . VAL A 1 89 ? 15.266 -11.827 -12.692 1.00 91.12 89 VAL A O 1
ATOM 693 N N . LEU A 1 90 ? 13.761 -10.394 -11.836 1.00 90.94 90 LEU A N 1
ATOM 694 C CA . LEU A 1 90 ? 14.700 -9.738 -10.918 1.00 90.94 90 LEU A CA 1
ATOM 695 C C . LEU A 1 90 ? 15.292 -10.735 -9.908 1.00 90.94 90 LEU A C 1
ATOM 697 O O . LEU A 1 90 ? 16.499 -10.752 -9.679 1.00 90.94 90 LEU A O 1
ATOM 701 N N . TYR A 1 91 ? 14.457 -11.606 -9.338 1.00 90.19 91 TYR A N 1
ATOM 702 C CA . TYR A 1 91 ? 14.890 -12.633 -8.394 1.00 90.19 91 TYR A CA 1
ATOM 703 C C . TYR A 1 91 ? 15.850 -13.642 -9.035 1.00 90.19 91 TYR A C 1
ATOM 705 O O . TYR A 1 91 ? 16.890 -13.950 -8.451 1.00 90.19 91 TYR A O 1
ATOM 713 N N . LEU A 1 92 ? 15.516 -14.164 -10.219 1.00 88.31 92 LEU A N 1
ATOM 714 C CA . LEU A 1 92 ? 16.340 -15.158 -10.913 1.00 88.31 92 LEU A CA 1
ATOM 715 C C . LEU A 1 92 ? 17.678 -14.572 -11.366 1.00 88.31 92 LEU A C 1
ATOM 717 O O . LEU A 1 92 ? 18.695 -15.245 -11.237 1.00 88.31 92 LEU A O 1
ATOM 721 N N . ALA A 1 93 ? 17.693 -13.318 -11.821 1.00 85.94 93 ALA A N 1
ATOM 722 C CA . ALA A 1 93 ? 18.929 -12.632 -12.176 1.00 85.94 93 ALA A CA 1
ATOM 723 C C . ALA A 1 93 ? 19.880 -12.497 -10.972 1.00 85.94 93 ALA A C 1
ATOM 725 O O . ALA A 1 93 ? 21.082 -12.667 -11.116 1.00 85.94 93 ALA A O 1
ATOM 726 N N . GLU A 1 94 ? 19.366 -12.263 -9.762 1.00 84.81 94 GLU A N 1
ATOM 727 C CA . GLU A 1 94 ? 20.209 -12.217 -8.558 1.00 84.81 94 GLU A CA 1
ATOM 728 C C . GLU A 1 94 ? 20.607 -13.599 -8.008 1.00 84.81 94 GLU A C 1
ATOM 730 O O . GLU A 1 94 ? 21.519 -13.692 -7.182 1.00 84.81 94 GLU A O 1
ATOM 735 N N . ASN A 1 95 ? 19.919 -14.673 -8.411 1.00 81.00 95 ASN A N 1
ATOM 736 C CA . ASN A 1 95 ? 20.077 -16.013 -7.846 1.00 81.00 95 ASN A CA 1
ATOM 737 C C . ASN A 1 95 ? 20.350 -17.050 -8.948 1.00 81.00 95 ASN A C 1
ATOM 739 O O . ASN A 1 95 ? 19.553 -17.961 -9.167 1.00 81.00 95 ASN A O 1
ATOM 743 N N . ASP A 1 96 ? 21.533 -16.959 -9.562 1.00 66.81 96 ASP A N 1
ATOM 744 C CA . ASP A 1 96 ? 22.018 -17.844 -10.642 1.00 66.81 96 ASP A CA 1
ATOM 745 C C . ASP A 1 96 ? 21.923 -19.350 -10.353 1.00 66.81 96 ASP A C 1
ATOM 747 O O . ASP A 1 96 ? 21.884 -20.170 -11.268 1.00 66.81 96 ASP A O 1
ATOM 751 N N . ASN A 1 97 ? 21.898 -19.728 -9.074 1.00 63.69 97 ASN A N 1
ATOM 752 C CA . ASN A 1 97 ? 21.860 -21.123 -8.635 1.00 63.69 97 ASN A CA 1
ATOM 753 C C . ASN A 1 97 ? 20.449 -21.733 -8.665 1.00 63.69 97 ASN A C 1
ATOM 755 O O . ASN A 1 97 ? 20.291 -22.932 -8.428 1.00 63.69 97 ASN A O 1
ATOM 759 N N . VAL A 1 98 ? 19.412 -20.931 -8.914 1.00 63.72 98 VAL A N 1
ATOM 760 C CA . VAL A 1 98 ? 18.039 -21.418 -9.055 1.00 63.72 98 VAL A CA 1
ATOM 761 C C . VAL A 1 98 ? 17.817 -21.724 -10.529 1.00 63.72 98 VAL A C 1
ATOM 763 O O . VAL A 1 98 ? 17.612 -20.816 -11.329 1.00 63.72 98 VAL A O 1
ATOM 766 N N . ALA A 1 99 ? 17.869 -23.008 -10.898 1.00 53.75 99 ALA A N 1
ATOM 767 C CA . ALA A 1 99 ? 17.588 -23.433 -12.266 1.00 53.75 99 ALA A CA 1
ATOM 768 C C . ALA A 1 99 ? 16.246 -22.828 -12.729 1.00 53.75 99 ALA A C 1
ATOM 770 O O . ALA A 1 99 ? 15.229 -23.046 -12.051 1.00 53.75 99 ALA A O 1
ATOM 771 N N . PRO A 1 100 ? 16.208 -22.074 -13.846 1.00 54.78 100 PRO A N 1
ATOM 772 C CA . PRO A 1 100 ? 14.949 -21.592 -14.380 1.00 54.78 100 PRO A CA 1
ATOM 773 C C . PRO A 1 100 ? 14.128 -22.824 -14.754 1.00 54.78 100 PRO A C 1
ATOM 775 O O . PRO A 1 100 ? 14.504 -23.594 -15.639 1.00 54.78 100 PRO A O 1
ATOM 778 N N . ALA A 1 101 ? 13.019 -23.052 -14.048 1.00 50.59 101 ALA A N 1
ATOM 779 C CA . ALA A 1 101 ? 12.023 -24.000 -14.522 1.00 50.59 101 ALA A CA 1
ATOM 780 C C . ALA A 1 101 ? 11.638 -23.538 -15.930 1.00 50.59 101 ALA A C 1
ATOM 782 O O . ALA A 1 101 ? 11.330 -22.358 -16.102 1.00 50.59 101 ALA A O 1
ATOM 783 N N . ALA A 1 102 ? 11.762 -24.438 -16.910 1.00 43.53 102 ALA A N 1
ATOM 784 C CA . ALA A 1 102 ? 11.581 -24.145 -18.324 1.00 43.53 102 ALA A CA 1
ATOM 785 C C . ALA A 1 102 ? 10.414 -23.172 -18.518 1.00 43.53 102 ALA A C 1
ATOM 787 O O . ALA A 1 102 ? 9.282 -23.478 -18.141 1.00 43.53 102 ALA A O 1
ATOM 788 N N . VAL A 1 103 ? 10.716 -21.986 -19.050 1.00 45.44 103 VAL A N 1
ATOM 789 C CA . VAL A 1 103 ? 9.707 -21.001 -19.427 1.00 45.44 103 VAL A CA 1
ATOM 790 C C . VAL A 1 103 ? 8.947 -21.641 -20.579 1.00 45.44 103 VAL A C 1
ATOM 792 O O . VAL A 1 103 ? 9.369 -21.587 -21.730 1.00 45.44 103 VAL A O 1
ATOM 795 N N . SER A 1 104 ? 7.889 -22.383 -20.263 1.00 37.78 104 SER A N 1
ATOM 796 C CA . SER A 1 104 ? 7.009 -22.946 -21.271 1.00 37.78 104 SER A CA 1
ATOM 797 C C . SER A 1 104 ? 6.480 -21.778 -22.091 1.00 37.78 104 SER A C 1
ATOM 799 O O . SER A 1 104 ? 5.909 -20.848 -21.529 1.00 37.78 104 SER A O 1
ATOM 801 N N . SER A 1 105 ? 6.664 -21.830 -23.409 1.00 38.22 105 SER A N 1
ATOM 802 C CA . SER A 1 105 ? 6.228 -20.841 -24.408 1.00 38.22 105 SER A CA 1
ATOM 803 C C . SER A 1 105 ? 4.700 -20.729 -24.554 1.00 38.22 105 SER A C 1
ATOM 805 O O . SER A 1 105 ? 4.189 -20.317 -25.591 1.00 38.22 105 SER A O 1
ATOM 807 N N . ILE A 1 106 ? 3.966 -21.151 -23.529 1.00 40.03 106 ILE A N 1
ATOM 808 C CA . ILE A 1 106 ? 2.520 -21.053 -23.394 1.00 40.03 106 ILE A CA 1
ATOM 809 C C . ILE A 1 106 ? 2.298 -19.888 -22.424 1.00 40.03 106 ILE A C 1
ATOM 811 O O . ILE A 1 106 ? 2.923 -19.908 -21.360 1.00 40.03 106 ILE A O 1
ATOM 815 N N . PRO A 1 107 ? 1.453 -18.888 -22.746 1.00 40.59 107 PRO A N 1
ATOM 816 C CA . PRO A 1 107 ? 1.146 -17.822 -21.802 1.00 40.59 107 PRO A CA 1
ATOM 817 C C . PRO A 1 107 ? 0.694 -18.487 -20.500 1.00 40.59 107 PRO A C 1
ATOM 819 O O . PRO A 1 107 ? -0.250 -19.287 -20.538 1.00 40.59 107 PRO A O 1
ATOM 822 N N . PRO A 1 108 ? 1.387 -18.265 -19.370 1.00 43.09 108 PRO A N 1
ATOM 823 C CA . PRO A 1 108 ? 0.986 -18.903 -18.138 1.00 43.09 108 PRO A CA 1
ATOM 824 C C . PRO A 1 108 ? -0.420 -18.402 -17.840 1.00 43.09 108 PRO A C 1
ATOM 826 O O . PRO A 1 108 ? -0.678 -17.199 -17.836 1.00 43.09 108 PRO A O 1
ATOM 829 N N . ASN A 1 109 ? -1.346 -19.332 -17.614 1.00 48.53 109 ASN A N 1
ATOM 830 C CA . ASN A 1 109 ? -2.606 -18.983 -16.985 1.00 48.53 109 ASN A CA 1
ATOM 831 C C . ASN A 1 109 ? -2.242 -18.169 -15.723 1.00 48.53 109 ASN A C 1
ATOM 833 O O . ASN A 1 109 ? -1.461 -18.692 -14.918 1.00 48.53 109 ASN A O 1
ATOM 837 N N . PRO A 1 110 ? -2.714 -16.919 -15.546 1.00 50.41 110 PRO A N 1
ATOM 838 C CA . PRO A 1 110 ? -2.274 -16.039 -14.456 1.00 50.41 110 PRO A CA 1
ATOM 839 C C . PRO A 1 110 ? -2.435 -16.664 -13.061 1.00 50.41 110 PRO A C 1
ATOM 841 O O . PRO A 1 110 ? -1.776 -16.251 -12.114 1.00 50.41 110 PRO A O 1
ATOM 844 N N . GLN A 1 111 ? -3.261 -17.706 -12.936 1.00 50.47 111 GLN A N 1
ATOM 845 C CA . GLN A 1 111 ? -3.466 -18.475 -11.708 1.00 50.47 111 GLN A CA 1
ATOM 846 C C . GLN A 1 111 ? -2.365 -19.509 -11.384 1.00 50.47 111 GLN A C 1
ATOM 848 O O . GLN A 1 111 ? -2.287 -19.948 -10.243 1.00 50.47 111 GLN A O 1
ATOM 853 N N . ASN A 1 112 ? -1.503 -19.887 -12.338 1.00 56.31 112 ASN A N 1
ATOM 854 C CA . ASN A 1 112 ? -0.492 -20.950 -12.174 1.00 56.31 112 ASN A CA 1
ATOM 855 C C . ASN A 1 112 ? 0.961 -20.458 -12.288 1.00 56.31 112 ASN A C 1
ATOM 857 O O . ASN A 1 112 ? 1.890 -21.269 -12.346 1.00 56.31 112 ASN A O 1
ATOM 861 N N . GLN A 1 113 ? 1.190 -19.145 -12.332 1.00 69.31 113 GLN A N 1
ATOM 862 C CA . GLN A 1 113 ? 2.545 -18.612 -12.389 1.00 69.31 113 GLN A CA 1
ATOM 863 C C . GLN A 1 113 ? 3.226 -18.751 -11.021 1.00 69.31 113 GLN A C 1
ATOM 865 O O . GLN A 1 113 ? 2.718 -18.288 -10.001 1.00 69.31 113 GLN A O 1
ATOM 870 N N . ARG A 1 114 ? 4.396 -19.398 -10.988 1.00 80.19 114 ARG A N 1
ATOM 871 C CA . ARG A 1 114 ? 5.201 -19.508 -9.766 1.00 80.19 114 ARG A CA 1
ATOM 872 C C . ARG A 1 114 ? 5.594 -18.107 -9.303 1.00 80.19 114 ARG A C 1
ATOM 874 O O . ARG A 1 114 ? 6.218 -17.378 -10.064 1.00 80.19 114 ARG A O 1
ATOM 881 N N . VAL A 1 115 ? 5.272 -17.750 -8.065 1.00 85.75 115 VAL A N 1
ATOM 882 C CA . VAL A 1 115 ? 5.676 -16.472 -7.463 1.00 85.75 115 VAL A CA 1
ATOM 883 C C . VAL A 1 115 ? 6.955 -16.696 -6.662 1.00 85.75 115 VAL A C 1
ATOM 885 O O . VAL A 1 115 ? 6.958 -17.464 -5.699 1.00 85.75 115 VAL A O 1
ATOM 888 N N . TYR A 1 116 ? 8.054 -16.057 -7.066 1.00 88.31 116 TYR A N 1
ATOM 889 C CA . TYR A 1 116 ? 9.303 -16.096 -6.305 1.00 88.31 116 TYR A CA 1
ATOM 890 C C . TYR A 1 116 ? 9.281 -15.100 -5.125 1.00 88.31 116 TYR A C 1
ATOM 892 O O . TYR A 1 116 ? 8.499 -14.135 -5.118 1.00 88.31 116 TYR A O 1
ATOM 900 N N . PRO A 1 117 ? 10.137 -15.308 -4.105 1.00 88.31 117 PRO A N 1
ATOM 901 C CA . PRO A 1 117 ? 10.409 -14.291 -3.089 1.00 88.31 117 PRO A CA 1
ATOM 902 C C . PRO A 1 117 ? 10.886 -12.976 -3.719 1.00 88.31 117 PRO A C 1
ATOM 904 O O . PRO A 1 117 ? 11.227 -12.934 -4.904 1.00 88.31 117 PRO A O 1
ATOM 907 N N . LEU A 1 118 ? 10.917 -11.900 -2.933 1.00 88.50 118 LEU A N 1
ATOM 908 C CA . LEU A 1 118 ? 11.573 -10.672 -3.392 1.00 88.50 118 LEU A CA 1
ATOM 909 C C . LEU A 1 118 ? 13.059 -10.912 -3.737 1.00 88.50 118 LEU A C 1
ATOM 911 O O . LEU A 1 118 ? 13.714 -11.730 -3.074 1.00 88.50 118 LEU A O 1
ATOM 915 N N . PRO A 1 119 ? 13.620 -10.170 -4.715 1.00 87.19 119 PRO A N 1
ATOM 916 C CA . PRO A 1 119 ? 15.066 -10.071 -4.881 1.00 87.19 119 PRO A CA 1
ATOM 917 C C . PRO A 1 119 ? 15.725 -9.604 -3.574 1.00 87.19 119 PRO A C 1
ATOM 919 O O . PRO A 1 119 ? 15.151 -8.843 -2.793 1.00 87.19 119 PRO A O 1
ATOM 922 N N . ARG A 1 120 ? 16.953 -10.065 -3.324 1.00 81.38 120 ARG A N 1
ATOM 923 C CA . ARG A 1 120 ? 17.753 -9.642 -2.165 1.00 81.38 120 ARG A CA 1
ATOM 924 C C . ARG A 1 120 ? 18.159 -8.174 -2.278 1.00 81.38 120 ARG A C 1
ATOM 926 O O . ARG A 1 120 ? 18.429 -7.546 -1.254 1.00 81.38 120 ARG A O 1
ATOM 933 N N . ASN A 1 121 ? 18.208 -7.640 -3.502 1.00 83.25 121 ASN A N 1
ATOM 934 C CA . ASN A 1 121 ? 18.584 -6.262 -3.789 1.00 83.25 121 ASN A CA 1
ATOM 935 C C . ASN A 1 121 ? 19.942 -5.918 -3.155 1.00 83.25 121 ASN A C 1
ATOM 937 O O . ASN A 1 121 ? 20.097 -4.930 -2.426 1.00 83.25 121 ASN A O 1
ATOM 941 N N . ASN A 1 122 ? 20.932 -6.792 -3.368 1.00 74.69 122 ASN A N 1
ATOM 942 C CA . ASN A 1 122 ? 22.264 -6.662 -2.765 1.00 74.69 122 ASN A CA 1
ATOM 943 C C . ASN A 1 122 ? 22.946 -5.357 -3.195 1.00 74.69 122 ASN A C 1
ATOM 945 O O . ASN A 1 122 ? 23.579 -4.700 -2.376 1.00 74.69 122 ASN A O 1
ATOM 949 N N . ASN A 1 123 ? 22.740 -4.958 -4.452 1.00 74.44 123 ASN A N 1
ATOM 950 C CA . ASN A 1 123 ? 23.352 -3.769 -5.041 1.00 74.44 123 ASN A CA 1
ATOM 951 C C . ASN A 1 123 ? 22.557 -2.481 -4.763 1.00 74.44 123 ASN A C 1
ATOM 953 O O . ASN A 1 123 ? 22.995 -1.409 -5.161 1.00 74.44 123 ASN A O 1
ATOM 957 N N . GLY A 1 124 ? 21.387 -2.573 -4.115 1.00 80.12 124 GLY A N 1
ATOM 958 C CA . GLY A 1 124 ? 20.554 -1.411 -3.782 1.00 80.12 124 GLY A CA 1
ATOM 959 C C . GLY A 1 124 ? 19.954 -0.679 -4.987 1.00 80.12 124 GLY A C 1
ATOM 960 O O . GLY A 1 124 ? 19.502 0.447 -4.831 1.00 80.12 124 GLY A O 1
ATOM 961 N N . VAL A 1 125 ? 19.951 -1.306 -6.167 1.00 84.94 125 VAL A N 1
ATOM 962 C CA . VAL A 1 125 ? 19.453 -0.729 -7.431 1.00 84.94 1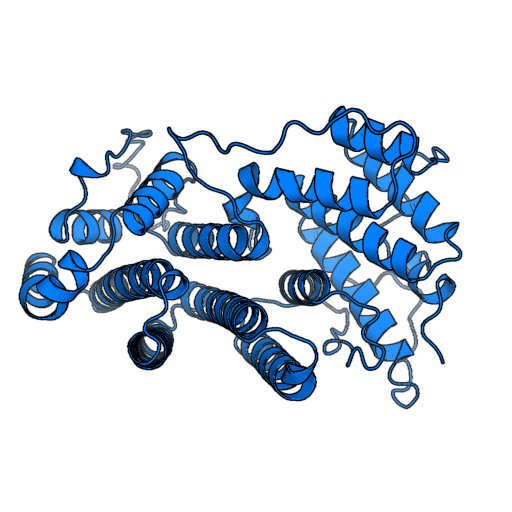25 VAL A CA 1
ATOM 963 C C . VAL A 1 125 ? 17.943 -0.497 -7.380 1.00 84.94 125 VAL A C 1
ATOM 965 O O . VAL A 1 125 ? 17.432 0.466 -7.938 1.00 84.94 125 VAL A O 1
ATOM 968 N N . ILE A 1 126 ? 17.213 -1.387 -6.707 1.00 89.19 126 ILE A N 1
ATOM 969 C CA . ILE A 1 126 ? 15.759 -1.299 -6.607 1.00 89.19 126 ILE A CA 1
ATOM 970 C C . ILE A 1 126 ? 15.410 -0.422 -5.403 1.00 89.19 126 ILE A C 1
ATOM 972 O O . ILE A 1 126 ? 15.767 -0.757 -4.269 1.00 89.19 126 ILE A O 1
ATOM 976 N N . ASP A 1 127 ? 14.695 0.679 -5.633 1.00 88.31 127 ASP A N 1
ATOM 977 C CA . ASP A 1 127 ? 14.240 1.543 -4.544 1.00 88.31 127 ASP A CA 1
ATOM 978 C C . ASP A 1 127 ? 13.301 0.798 -3.578 1.00 88.31 127 ASP A C 1
ATOM 980 O O . ASP A 1 127 ? 12.525 -0.084 -3.958 1.00 88.31 127 ASP A O 1
ATOM 984 N N . HIS A 1 128 ? 13.345 1.182 -2.300 1.00 89.50 128 HIS A N 1
ATOM 985 C CA . HIS A 1 128 ? 12.524 0.565 -1.263 1.00 89.50 128 HIS A CA 1
ATOM 986 C C . HIS A 1 128 ? 11.022 0.719 -1.534 1.00 89.50 128 HIS A C 1
ATOM 988 O O . HIS A 1 128 ? 10.279 -0.244 -1.343 1.00 89.50 128 HIS A O 1
ATOM 994 N N . LYS A 1 129 ? 10.568 1.889 -2.009 1.00 90.00 129 LYS A N 1
ATOM 995 C CA . LYS A 1 129 ? 9.145 2.113 -2.311 1.00 90.00 129 LYS A CA 1
ATOM 996 C C . LYS A 1 129 ? 8.689 1.190 -3.438 1.00 90.00 129 LYS A C 1
ATOM 998 O O . LYS A 1 129 ? 7.600 0.622 -3.369 1.00 90.00 129 LYS A O 1
ATOM 1003 N N . PHE A 1 130 ? 9.554 0.965 -4.425 1.00 93.50 130 PHE A N 1
ATOM 1004 C CA . PHE A 1 130 ? 9.260 0.052 -5.519 1.00 93.50 130 PHE A CA 1
ATOM 1005 C C . PHE A 1 130 ? 9.244 -1.423 -5.081 1.00 93.50 130 PHE A C 1
ATOM 1007 O O . PHE A 1 130 ? 8.359 -2.170 -5.496 1.00 93.50 130 PHE A O 1
ATOM 1014 N N . LEU A 1 131 ? 10.135 -1.847 -4.173 1.00 93.31 131 LEU A N 1
ATOM 1015 C CA . LEU A 1 131 ? 10.077 -3.191 -3.571 1.00 93.31 131 LEU A CA 1
ATOM 1016 C C . LEU A 1 131 ? 8.755 -3.441 -2.830 1.00 93.31 131 LEU A C 1
ATOM 1018 O O . LEU A 1 131 ? 8.172 -4.520 -2.954 1.00 93.31 131 LEU A O 1
ATOM 1022 N N . VAL A 1 132 ? 8.272 -2.445 -2.080 1.00 94.00 132 VAL A N 1
ATOM 1023 C CA . VAL A 1 132 ? 6.978 -2.514 -1.386 1.00 94.00 132 VAL A CA 1
ATOM 1024 C C . VAL A 1 132 ? 5.826 -2.601 -2.394 1.00 94.00 132 VAL A C 1
ATOM 1026 O O . VAL A 1 132 ? 4.966 -3.472 -2.253 1.00 94.00 132 VAL A O 1
ATOM 1029 N N . LEU A 1 133 ? 5.839 -1.787 -3.458 1.00 94.75 133 LEU A N 1
ATOM 1030 C CA . LEU A 1 133 ? 4.845 -1.867 -4.537 1.00 94.75 133 LEU A CA 1
ATOM 1031 C C . LEU A 1 133 ? 4.821 -3.261 -5.189 1.00 94.75 133 LEU A C 1
ATOM 1033 O O . LEU A 1 133 ? 3.749 -3.844 -5.357 1.00 94.75 133 LEU A O 1
ATOM 1037 N N . LEU A 1 134 ? 5.991 -3.830 -5.501 1.00 94.81 134 LEU A N 1
ATOM 1038 C CA . LEU A 1 134 ? 6.096 -5.184 -6.050 1.00 94.81 134 LEU A CA 1
ATOM 1039 C C . LEU A 1 134 ? 5.514 -6.231 -5.100 1.00 94.81 134 LEU A C 1
ATOM 1041 O O . LEU A 1 134 ? 4.804 -7.122 -5.558 1.00 94.81 134 LEU A O 1
ATOM 1045 N N . LEU A 1 135 ? 5.772 -6.134 -3.792 1.00 93.75 135 LEU A N 1
ATOM 1046 C CA . LEU A 1 135 ? 5.201 -7.058 -2.808 1.00 93.75 135 LEU A CA 1
ATOM 1047 C C . LEU A 1 135 ? 3.677 -7.010 -2.771 1.00 93.75 135 LEU A C 1
ATOM 1049 O O . LEU A 1 135 ? 3.046 -8.070 -2.824 1.00 93.75 135 LEU A O 1
ATOM 1053 N N . ARG A 1 136 ? 3.117 -5.795 -2.708 1.00 93.50 136 ARG A N 1
ATOM 1054 C CA . ARG A 1 136 ? 1.670 -5.538 -2.675 1.00 93.50 136 ARG A CA 1
ATOM 1055 C C . ARG A 1 136 ? 0.965 -6.084 -3.913 1.00 93.50 136 ARG A C 1
ATOM 1057 O O . ARG A 1 136 ? -0.130 -6.625 -3.811 1.00 93.50 136 ARG A O 1
ATOM 1064 N N . LEU A 1 137 ? 1.599 -5.978 -5.081 1.00 93.56 137 LEU A N 1
ATOM 1065 C CA . LEU A 1 137 ? 1.023 -6.451 -6.340 1.00 93.56 137 LEU A CA 1
ATOM 1066 C C . LEU A 1 137 ? 1.235 -7.953 -6.572 1.00 93.56 137 LEU A C 1
ATOM 1068 O O . LEU A 1 137 ? 0.320 -8.638 -7.023 1.00 93.56 137 LEU A O 1
ATOM 1072 N N . LYS A 1 138 ? 2.419 -8.495 -6.266 1.00 90.12 138 LYS A N 1
ATOM 1073 C CA . LYS A 1 138 ? 2.747 -9.887 -6.614 1.00 90.12 138 LYS A CA 1
ATOM 1074 C C . LYS A 1 138 ? 2.118 -10.930 -5.692 1.00 90.12 138 LYS A C 1
ATOM 1076 O O . LYS A 1 138 ? 2.105 -12.110 -6.032 1.00 90.12 138 LYS A O 1
ATOM 1081 N N . SER A 1 139 ? 1.664 -10.524 -4.507 1.00 85.75 139 SER A N 1
ATOM 1082 C CA . SER A 1 139 ? 1.266 -11.448 -3.444 1.00 85.75 139 SER A CA 1
ATOM 1083 C C . SER A 1 139 ? -0.191 -11.252 -3.045 1.00 85.75 139 SER A C 1
ATOM 1085 O O . SER A 1 139 ? -0.705 -10.140 -3.002 1.00 85.75 139 SER A O 1
ATOM 1087 N N . VAL A 1 140 ? -0.856 -12.351 -2.699 1.00 86.56 140 VAL A N 1
ATOM 1088 C CA . VAL A 1 140 ? -2.178 -12.316 -2.057 1.00 86.56 140 VAL A CA 1
ATOM 1089 C C . VAL A 1 140 ? -2.005 -11.857 -0.598 1.00 86.56 140 VAL A C 1
ATOM 1091 O O . VAL A 1 140 ? -1.042 -12.296 0.039 1.00 86.56 140 VAL A O 1
ATOM 1094 N N . PRO A 1 141 ? -2.904 -11.020 -0.042 1.00 87.81 141 PRO A N 1
ATOM 1095 C CA . PRO A 1 1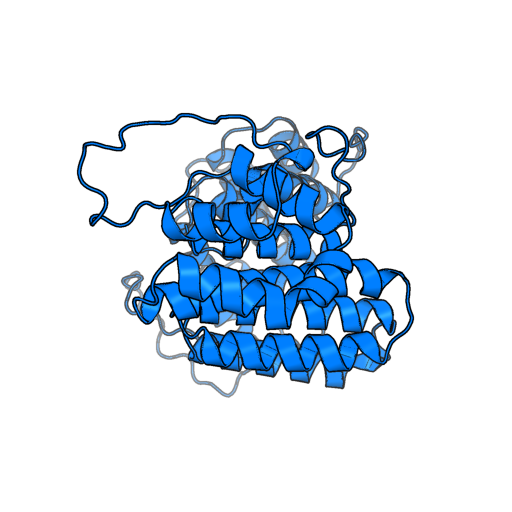41 ? -2.816 -10.528 1.335 1.00 87.81 141 PRO A CA 1
ATOM 1096 C C . PRO A 1 141 ? -3.104 -11.638 2.359 1.00 87.81 141 PRO A C 1
ATOM 1098 O O . PRO A 1 141 ? -4.193 -11.742 2.915 1.00 87.81 141 PRO A O 1
ATOM 1101 N N . ASN A 1 142 ? -2.114 -12.492 2.606 1.00 89.38 142 ASN A N 1
ATOM 1102 C CA . ASN A 1 142 ? -2.173 -13.596 3.561 1.00 89.38 142 ASN A CA 1
ATOM 1103 C C . ASN A 1 142 ? -0.913 -13.631 4.444 1.00 89.38 142 ASN A C 1
ATOM 1105 O O . ASN A 1 142 ? 0.029 -12.860 4.252 1.00 89.38 142 ASN A O 1
ATOM 1109 N N . MET A 1 143 ? -0.853 -14.572 5.387 1.00 88.94 143 MET A N 1
ATOM 1110 C CA . MET A 1 143 ? 0.286 -14.695 6.310 1.00 88.94 143 MET A CA 1
ATOM 1111 C C . MET A 1 143 ? 1.633 -14.986 5.625 1.00 88.94 143 MET A C 1
ATOM 1113 O O . MET A 1 143 ? 2.684 -14.698 6.194 1.00 88.94 143 MET A O 1
ATOM 1117 N N . SER A 1 144 ? 1.643 -15.499 4.389 1.00 89.19 144 SER A N 1
ATOM 1118 C CA . SER A 1 144 ? 2.895 -15.639 3.630 1.00 89.19 144 SER A CA 1
ATOM 1119 C C . SER A 1 144 ? 3.458 -14.277 3.226 1.00 89.19 144 SER A C 1
ATOM 1121 O O . SER A 1 144 ? 4.671 -14.091 3.261 1.00 89.19 144 SER A O 1
ATOM 1123 N N . LEU A 1 145 ? 2.593 -13.310 2.907 1.00 90.81 145 LEU A N 1
ATOM 1124 C CA . LEU A 1 145 ? 3.007 -11.936 2.630 1.00 90.81 145 LEU A CA 1
ATOM 1125 C C . LEU A 1 145 ? 3.524 -11.232 3.896 1.00 90.81 145 LEU A C 1
ATOM 1127 O O . LEU A 1 145 ? 4.519 -10.517 3.818 1.00 90.81 145 LEU A O 1
ATOM 1131 N N . VAL A 1 146 ? 2.942 -11.506 5.072 1.00 91.88 146 VAL A N 1
ATOM 1132 C CA . VAL A 1 146 ? 3.482 -11.016 6.360 1.00 91.88 146 VAL A CA 1
ATOM 1133 C C . VAL A 1 146 ? 4.936 -11.460 6.548 1.00 91.88 146 VAL A C 1
ATOM 1135 O O . VAL A 1 146 ? 5.786 -10.654 6.921 1.00 91.88 146 VAL A O 1
ATOM 1138 N N . ASN A 1 147 ? 5.256 -12.715 6.217 1.00 90.75 147 ASN A N 1
ATOM 1139 C CA . ASN A 1 147 ? 6.632 -13.215 6.292 1.00 90.75 147 ASN A CA 1
ATOM 1140 C C . ASN A 1 147 ? 7.579 -12.490 5.322 1.00 90.75 147 ASN A C 1
ATOM 1142 O O . ASN A 1 147 ? 8.743 -12.270 5.654 1.00 90.75 147 ASN A O 1
ATOM 1146 N N . GLU A 1 148 ? 7.112 -12.113 4.129 1.00 91.19 148 GLU A N 1
ATOM 1147 C CA . GLU A 1 148 ? 7.914 -11.325 3.186 1.00 91.19 148 GLU A CA 1
ATOM 1148 C C . GLU A 1 148 ? 8.142 -9.891 3.693 1.00 91.19 148 GLU A C 1
ATOM 1150 O O . GLU A 1 148 ? 9.267 -9.396 3.614 1.00 91.19 148 GLU A O 1
ATOM 1155 N N . PHE A 1 149 ? 7.132 -9.253 4.295 1.00 93.50 149 PHE A N 1
ATOM 1156 C CA . PHE A 1 149 ? 7.305 -7.949 4.943 1.00 93.50 149 PHE A CA 1
ATOM 1157 C C . PHE A 1 149 ? 8.264 -8.018 6.133 1.00 93.50 149 PHE A C 1
ATOM 1159 O O . PHE A 1 149 ? 9.135 -7.162 6.260 1.00 93.50 149 PHE A O 1
ATOM 1166 N N . TYR A 1 150 ? 8.207 -9.081 6.939 1.00 90.00 150 TYR A N 1
ATOM 1167 C CA . TYR A 1 150 ? 9.167 -9.294 8.023 1.00 90.00 150 TYR A CA 1
ATOM 1168 C C . TYR A 1 150 ? 10.610 -9.417 7.509 1.00 90.00 150 TYR A C 1
ATOM 1170 O O . TYR A 1 150 ? 11.531 -8.821 8.072 1.00 90.00 150 TYR A O 1
ATOM 1178 N N . LYS A 1 151 ? 10.827 -10.142 6.401 1.00 90.19 151 LYS A N 1
ATOM 1179 C CA . LYS A 1 151 ? 12.147 -10.208 5.750 1.00 90.19 151 LYS A CA 1
ATOM 1180 C C . LYS A 1 151 ? 12.614 -8.825 5.299 1.00 90.19 151 LYS A C 1
ATOM 1182 O O . LYS A 1 151 ? 13.791 -8.510 5.464 1.00 90.19 151 LYS A O 1
ATOM 1187 N N . LEU A 1 152 ? 11.713 -7.996 4.773 1.00 91.00 152 LEU A N 1
ATOM 1188 C CA . LEU A 1 152 ? 12.033 -6.629 4.367 1.00 91.00 152 LEU A CA 1
ATOM 1189 C C . LEU A 1 152 ? 12.369 -5.734 5.575 1.00 91.00 152 LEU A C 1
ATOM 1191 O O . LEU A 1 152 ? 13.351 -4.994 5.519 1.00 91.00 152 LEU A O 1
ATOM 1195 N N . CYS A 1 153 ? 11.648 -5.861 6.697 1.00 90.81 153 CYS A N 1
ATOM 1196 C CA . CYS A 1 153 ? 12.003 -5.205 7.963 1.00 90.81 153 CYS A CA 1
ATOM 1197 C C . CYS A 1 153 ? 13.414 -5.600 8.419 1.00 90.81 153 CYS A C 1
ATOM 1199 O O . CYS A 1 153 ? 14.213 -4.745 8.801 1.00 90.81 153 CYS A O 1
ATOM 1201 N N . TYR A 1 154 ? 13.739 -6.893 8.357 1.00 89.62 154 TYR A N 1
ATOM 1202 C CA . TYR A 1 154 ? 15.063 -7.391 8.719 1.00 89.62 154 TYR A CA 1
ATOM 1203 C C . TYR A 1 154 ? 16.158 -6.825 7.803 1.00 89.62 154 TYR A C 1
ATOM 1205 O O . TYR A 1 154 ? 17.183 -6.351 8.289 1.00 89.62 154 TYR A O 1
ATOM 1213 N N . GLN A 1 155 ? 15.925 -6.791 6.488 1.00 87.00 155 GLN A N 1
ATOM 1214 C CA . GLN A 1 155 ? 16.854 -6.190 5.526 1.00 87.00 155 GLN A CA 1
ATOM 1215 C C . GLN A 1 155 ? 17.080 -4.693 5.778 1.00 87.00 155 GLN A C 1
ATOM 1217 O O . GLN A 1 155 ? 18.220 -4.238 5.692 1.00 87.00 155 GLN A O 1
ATOM 1222 N N . LEU A 1 156 ? 16.030 -3.934 6.110 1.00 88.12 156 LEU A N 1
ATOM 1223 C CA . LEU A 1 156 ? 16.159 -2.519 6.470 1.00 88.12 156 LEU A CA 1
ATOM 1224 C C . LEU A 1 156 ? 17.018 -2.327 7.721 1.00 88.12 156 LEU A C 1
ATOM 1226 O O . LEU A 1 156 ? 17.880 -1.455 7.729 1.00 88.12 156 LEU A O 1
ATOM 1230 N N . ARG A 1 157 ? 16.821 -3.162 8.749 1.00 86.81 157 ARG A N 1
ATOM 1231 C CA . ARG A 1 157 ? 17.616 -3.115 9.985 1.00 86.81 157 ARG A CA 1
ATOM 1232 C C . ARG A 1 157 ? 19.081 -3.472 9.745 1.00 86.81 157 ARG A C 1
ATOM 1234 O O . ARG A 1 157 ? 19.948 -2.831 10.314 1.00 86.81 157 ARG A O 1
ATOM 1241 N N . LEU A 1 158 ? 19.368 -4.448 8.883 1.00 86.31 158 LEU A N 1
ATOM 1242 C CA . LEU A 1 158 ? 20.750 -4.774 8.504 1.00 86.31 158 LEU A CA 1
ATOM 1243 C C . LEU A 1 158 ? 21.435 -3.650 7.719 1.00 86.31 158 LEU A C 1
ATOM 1245 O O . LEU A 1 158 ? 22.653 -3.525 7.764 1.00 86.31 158 LEU A O 1
ATOM 1249 N N . LYS A 1 159 ? 20.658 -2.859 6.975 1.00 83.69 159 LYS A N 1
ATOM 1250 C CA . LYS A 1 159 ? 21.131 -1.712 6.193 1.00 83.69 159 LYS A CA 1
ATOM 1251 C C . LYS A 1 159 ? 20.870 -0.384 6.918 1.00 83.69 159 LYS A C 1
ATOM 1253 O O . LYS A 1 159 ? 20.769 0.644 6.250 1.00 83.69 159 LYS A O 1
ATOM 1258 N N . SER A 1 160 ? 20.742 -0.396 8.250 1.00 84.00 160 SER A N 1
ATOM 1259 C CA . SER A 1 160 ? 20.394 0.786 9.053 1.00 84.00 160 SER A CA 1
ATOM 1260 C C . SER A 1 160 ? 21.364 1.942 8.853 1.00 84.00 160 SER A C 1
ATOM 1262 O O . SER A 1 160 ? 20.934 3.087 8.819 1.00 84.00 160 SER A O 1
ATOM 1264 N N . ASP A 1 161 ? 22.646 1.637 8.643 1.00 84.00 161 ASP A N 1
ATOM 1265 C CA . ASP A 1 161 ? 23.715 2.630 8.489 1.00 84.00 161 ASP A CA 1
ATOM 1266 C C . ASP A 1 161 ? 23.533 3.527 7.251 1.00 84.00 161 ASP A C 1
ATOM 1268 O O . ASP A 1 161 ? 24.110 4.609 7.173 1.00 84.00 161 ASP A O 1
ATOM 1272 N N . ASN A 1 162 ? 22.704 3.104 6.290 1.00 83.06 162 ASN A N 1
ATOM 1273 C CA . ASN A 1 162 ? 22.403 3.866 5.077 1.00 83.06 162 ASN A CA 1
ATOM 1274 C C . ASN A 1 162 ? 21.259 4.876 5.257 1.00 83.06 162 ASN A C 1
ATOM 1276 O O . ASN A 1 162 ? 20.926 5.590 4.309 1.00 83.06 162 ASN A O 1
ATOM 1280 N N . TYR A 1 163 ? 20.615 4.908 6.423 1.00 83.56 163 TYR A N 1
ATOM 1281 C CA . TYR A 1 163 ? 19.439 5.731 6.683 1.00 83.56 163 TYR A CA 1
ATOM 1282 C C . TYR A 1 163 ? 19.645 6.583 7.932 1.00 83.56 163 TYR A C 1
ATOM 1284 O O . TYR A 1 163 ? 20.294 6.167 8.890 1.00 83.56 163 TYR A O 1
ATOM 1292 N N . SER A 1 164 ? 19.041 7.774 7.956 1.00 85.44 164 SER A N 1
ATOM 1293 C CA . SER A 1 164 ? 18.866 8.464 9.234 1.00 85.44 164 SER A CA 1
ATOM 1294 C C . SER A 1 164 ? 17.903 7.670 10.124 1.00 85.44 164 SER A C 1
ATOM 1296 O O . SER A 1 164 ? 17.056 6.925 9.620 1.00 85.44 164 SER A O 1
ATOM 1298 N N . SER A 1 165 ? 18.002 7.858 11.444 1.00 82.06 165 SER A N 1
ATOM 1299 C CA . SER A 1 165 ? 17.096 7.220 12.411 1.00 82.06 165 SER A CA 1
ATOM 1300 C C . SER A 1 165 ? 15.628 7.443 12.030 1.00 82.06 165 SER A C 1
ATOM 1302 O O . SER A 1 165 ? 14.866 6.488 11.919 1.00 82.06 165 SER A O 1
ATOM 1304 N N . ASP A 1 166 ? 15.264 8.685 11.702 1.00 81.88 166 ASP A N 1
ATOM 1305 C CA . ASP A 1 166 ? 13.896 9.042 11.313 1.00 81.88 166 ASP A CA 1
ATOM 1306 C C . ASP A 1 166 ? 13.450 8.336 10.026 1.00 81.88 166 ASP A C 1
ATOM 1308 O O . ASP A 1 166 ? 12.337 7.820 9.947 1.00 81.88 166 ASP A O 1
ATOM 1312 N N . GLN A 1 167 ? 14.317 8.267 9.008 1.00 84.12 167 GLN A N 1
ATOM 1313 C CA . GLN A 1 167 ? 13.998 7.589 7.749 1.00 84.12 167 GLN A CA 1
ATOM 1314 C C . GLN A 1 167 ? 13.795 6.087 7.946 1.00 84.12 167 GLN A C 1
ATOM 1316 O O . GLN A 1 167 ? 12.891 5.505 7.342 1.00 84.12 167 GLN A O 1
ATOM 1321 N N . LEU A 1 168 ? 14.636 5.453 8.766 1.00 87.12 168 LEU A N 1
ATOM 1322 C CA . LEU A 1 168 ? 14.507 4.037 9.083 1.00 87.12 168 LEU A CA 1
ATOM 1323 C C . LEU A 1 168 ? 13.195 3.772 9.828 1.00 87.12 168 LEU A C 1
ATOM 1325 O O . LEU A 1 168 ? 12.449 2.875 9.436 1.00 87.12 168 LEU A O 1
ATOM 1329 N N . SER A 1 169 ? 12.888 4.578 10.844 1.00 84.81 169 SER A N 1
ATOM 1330 C CA . SER A 1 169 ? 11.657 4.460 11.625 1.00 84.81 169 SER A CA 1
ATOM 1331 C C . SER A 1 169 ? 10.408 4.638 10.774 1.00 84.81 169 SER A C 1
ATOM 1333 O O . SER A 1 169 ? 9.502 3.813 10.854 1.00 84.81 169 SER A O 1
ATOM 1335 N N . VAL A 1 170 ? 10.372 5.646 9.896 1.00 85.50 170 VAL A N 1
ATOM 1336 C CA . VAL A 1 170 ? 9.246 5.863 8.975 1.00 85.50 170 VAL A CA 1
ATOM 1337 C C . VAL A 1 170 ? 9.040 4.660 8.049 1.00 85.50 170 VAL A C 1
ATOM 1339 O O . VAL A 1 170 ? 7.913 4.200 7.868 1.00 85.50 170 VAL A O 1
ATOM 1342 N N . LYS A 1 171 ? 10.121 4.093 7.498 1.00 90.31 171 LYS A N 1
ATOM 1343 C CA . LYS A 1 171 ? 10.027 2.895 6.648 1.00 90.31 171 LYS A CA 1
ATOM 1344 C C . LYS A 1 171 ? 9.516 1.681 7.418 1.00 90.31 171 LYS A C 1
ATOM 1346 O O . LYS A 1 171 ? 8.649 0.969 6.923 1.00 90.31 171 LYS A O 1
ATOM 1351 N N . LEU A 1 172 ? 10.024 1.448 8.629 1.00 90.62 172 LEU A N 1
ATOM 1352 C CA . LEU A 1 172 ? 9.553 0.357 9.485 1.00 90.62 172 LEU A CA 1
ATOM 1353 C C . LEU A 1 172 ? 8.080 0.543 9.875 1.00 90.62 172 LEU A C 1
ATOM 1355 O O . LEU A 1 172 ? 7.331 -0.429 9.863 1.00 90.62 172 LEU A O 1
ATOM 1359 N N . MET A 1 173 ? 7.654 1.779 10.138 1.00 88.94 173 MET A N 1
ATOM 1360 C CA . MET A 1 173 ? 6.264 2.117 10.439 1.00 88.94 173 MET A CA 1
ATOM 1361 C C . MET A 1 173 ? 5.330 1.770 9.278 1.00 88.94 173 MET A C 1
ATOM 1363 O O . MET A 1 173 ? 4.319 1.098 9.472 1.00 88.94 173 MET A O 1
ATOM 1367 N N . ASN A 1 174 ? 5.698 2.159 8.055 1.00 91.81 174 ASN A N 1
ATOM 1368 C CA . ASN A 1 174 ? 4.885 1.872 6.875 1.00 91.81 174 ASN A CA 1
ATOM 1369 C C . ASN A 1 174 ? 4.797 0.361 6.596 1.00 91.81 174 ASN A C 1
ATOM 1371 O O . ASN A 1 174 ? 3.725 -0.128 6.246 1.00 91.81 174 ASN A O 1
ATOM 1375 N N . LEU A 1 175 ? 5.865 -0.405 6.856 1.00 94.25 175 LEU A N 1
ATOM 1376 C CA . LEU A 1 175 ? 5.806 -1.872 6.796 1.00 94.25 175 LEU A CA 1
ATOM 1377 C C . LEU A 1 175 ? 4.876 -2.471 7.865 1.00 94.25 175 LEU A C 1
ATOM 1379 O O . LEU A 1 175 ? 4.195 -3.463 7.606 1.00 94.25 175 LEU A O 1
ATOM 1383 N N . SER A 1 176 ? 4.794 -1.874 9.054 1.00 93.50 176 SER A N 1
ATOM 1384 C CA . SER A 1 176 ? 3.805 -2.277 10.062 1.00 93.50 176 SER A CA 1
ATOM 1385 C C . SER A 1 176 ? 2.370 -1.972 9.617 1.00 93.50 176 SER A C 1
ATOM 1387 O O . SER A 1 176 ? 1.461 -2.748 9.924 1.00 93.50 176 SER A O 1
ATOM 1389 N N . PHE A 1 177 ? 2.144 -0.902 8.845 1.00 94.56 177 PHE A N 1
ATOM 1390 C CA . PHE A 1 177 ? 0.844 -0.638 8.217 1.00 94.56 177 PHE A CA 1
ATOM 1391 C C . PHE A 1 177 ? 0.496 -1.690 7.159 1.00 94.56 177 PHE A C 1
ATOM 1393 O O . PHE A 1 177 ? -0.631 -2.182 7.154 1.00 94.56 177 PHE A O 1
ATOM 1400 N N . ASP A 1 178 ? 1.456 -2.115 6.334 1.00 95.38 178 ASP A N 1
ATOM 1401 C CA . ASP A 1 178 ? 1.277 -3.239 5.403 1.00 95.38 178 ASP A CA 1
ATOM 1402 C C . ASP A 1 178 ? 0.844 -4.531 6.121 1.00 95.38 178 ASP A C 1
ATOM 1404 O O . ASP A 1 178 ? -0.113 -5.194 5.711 1.00 95.38 178 ASP A O 1
ATOM 1408 N N . ILE A 1 179 ? 1.505 -4.876 7.233 1.00 95.69 179 ILE A N 1
ATOM 1409 C CA . ILE A 1 179 ? 1.124 -6.033 8.058 1.00 95.69 179 ILE A CA 1
ATOM 1410 C C . ILE A 1 179 ? -0.280 -5.834 8.642 1.00 95.69 179 ILE A C 1
ATOM 1412 O O . ILE A 1 179 ? -1.103 -6.750 8.596 1.00 95.69 179 ILE A O 1
ATOM 1416 N N . SER A 1 180 ? -0.582 -4.632 9.139 1.00 96.44 180 SER A N 1
ATOM 1417 C CA . SER A 1 180 ? -1.892 -4.300 9.708 1.00 96.44 180 SER A CA 1
ATOM 1418 C C . SER A 1 180 ? -3.018 -4.491 8.693 1.00 96.44 180 SER A C 1
ATOM 1420 O O . SER A 1 180 ? -4.042 -5.085 9.022 1.00 96.44 180 SER A O 1
ATOM 1422 N N . VAL A 1 181 ? -2.814 -4.079 7.439 1.00 96.06 181 VAL A N 1
ATOM 1423 C CA . VAL A 1 181 ? -3.767 -4.302 6.343 1.00 96.06 181 VAL A CA 1
ATOM 1424 C C . VAL A 1 181 ? -4.050 -5.784 6.133 1.00 96.06 181 VAL A C 1
ATOM 1426 O O . VAL A 1 181 ? -5.214 -6.174 6.033 1.00 96.06 181 VAL A O 1
ATOM 1429 N N . ILE A 1 182 ? -3.016 -6.628 6.109 1.00 95.31 182 ILE A N 1
ATOM 1430 C CA . ILE A 1 182 ? -3.193 -8.076 5.938 1.00 95.31 182 ILE A CA 1
ATOM 1431 C C . ILE A 1 182 ? -4.020 -8.659 7.086 1.00 95.31 182 ILE A C 1
ATOM 1433 O O . ILE A 1 182 ? -4.929 -9.454 6.843 1.00 95.31 182 ILE A O 1
ATOM 1437 N N . LEU A 1 183 ? -3.742 -8.251 8.325 1.00 95.94 183 LEU A N 1
ATOM 1438 C CA . LEU A 1 183 ? -4.487 -8.716 9.496 1.00 95.94 183 LEU A CA 1
ATOM 1439 C C . LEU A 1 183 ? -5.945 -8.227 9.473 1.00 95.94 183 LEU A C 1
ATOM 1441 O O . LEU A 1 183 ? -6.846 -8.994 9.804 1.00 95.94 183 LEU A O 1
ATOM 1445 N N . ILE A 1 184 ? -6.204 -6.997 9.010 1.00 95.06 184 ILE A N 1
ATOM 1446 C CA . ILE A 1 184 ? -7.565 -6.458 8.841 1.00 95.06 184 ILE A CA 1
ATOM 1447 C C . ILE A 1 184 ? -8.361 -7.278 7.821 1.00 95.06 184 ILE A C 1
ATOM 1449 O O . ILE A 1 184 ? -9.509 -7.637 8.088 1.00 95.06 184 ILE A O 1
ATOM 1453 N N . ILE A 1 185 ? -7.762 -7.589 6.667 1.00 92.94 185 ILE A N 1
ATOM 1454 C CA . ILE A 1 185 ? -8.413 -8.348 5.587 1.00 92.94 185 ILE A CA 1
ATOM 1455 C C . ILE A 1 185 ? -8.729 -9.775 6.032 1.00 92.94 185 ILE A C 1
ATOM 1457 O O . ILE A 1 185 ? -9.833 -10.263 5.789 1.00 92.94 185 ILE A O 1
ATOM 1461 N N . ASN A 1 186 ? -7.780 -10.429 6.706 1.00 92.75 186 ASN A N 1
ATOM 1462 C CA . ASN A 1 186 ? -7.963 -11.786 7.226 1.00 92.75 186 ASN A CA 1
ATOM 1463 C C . ASN A 1 186 ? -8.821 -11.827 8.501 1.00 92.75 186 ASN A C 1
ATOM 1465 O O . ASN A 1 186 ? -9.154 -12.908 8.976 1.00 92.75 186 ASN A O 1
ATOM 1469 N N . LYS A 1 187 ? -9.241 -10.659 9.015 1.00 92.88 187 LYS A N 1
ATOM 1470 C CA . LYS A 1 187 ? -10.008 -10.495 10.258 1.00 92.88 187 LYS A CA 1
ATOM 1471 C C . LYS A 1 187 ? -9.287 -11.041 11.500 1.00 92.88 187 LYS A C 1
ATOM 1473 O O . LYS A 1 187 ? -9.931 -11.372 12.495 1.00 92.88 187 LYS A O 1
ATOM 1478 N N . ASP A 1 188 ? -7.957 -11.069 11.470 1.00 93.69 188 ASP A N 1
ATOM 1479 C CA . ASP A 1 188 ? -7.085 -11.503 12.566 1.00 93.69 188 ASP A CA 1
ATOM 1480 C C . ASP A 1 188 ? -6.879 -10.368 13.589 1.00 93.69 188 ASP A C 1
ATOM 1482 O O . ASP A 1 188 ? -5.760 -9.939 13.887 1.00 93.69 188 ASP A O 1
ATOM 1486 N N . TYR A 1 189 ? -7.983 -9.844 14.129 1.00 94.69 189 TYR A N 1
ATOM 1487 C CA . TYR A 1 189 ? -7.984 -8.619 14.936 1.00 94.69 189 TYR A CA 1
ATOM 1488 C C . TYR A 1 189 ? -7.253 -8.747 16.278 1.00 94.69 189 TYR A C 1
ATOM 1490 O O . TYR A 1 189 ? -6.711 -7.762 16.771 1.00 94.69 189 TYR A O 1
ATOM 1498 N N . LEU A 1 190 ? -7.187 -9.947 16.864 1.00 93.88 190 LEU A N 1
ATOM 1499 C CA . LEU A 1 190 ? -6.411 -10.180 18.089 1.00 93.88 190 LEU A CA 1
ATOM 1500 C C . LEU A 1 190 ? -4.906 -10.019 17.842 1.00 93.88 190 LEU A C 1
ATOM 1502 O O . LEU A 1 190 ? -4.208 -9.381 18.626 1.00 93.88 190 LEU A O 1
ATOM 1506 N N . THR A 1 191 ? -4.412 -10.560 16.727 1.00 94.75 191 THR A N 1
ATOM 1507 C CA . THR A 1 191 ? -3.011 -10.407 16.317 1.00 94.75 191 THR A CA 1
ATOM 1508 C C . THR A 1 191 ? -2.707 -8.954 15.971 1.00 94.75 191 THR A C 1
ATOM 1510 O O . THR A 1 191 ? -1.661 -8.442 16.363 1.00 94.75 191 THR A O 1
ATOM 1513 N N . LEU A 1 192 ? -3.641 -8.276 15.293 1.00 95.88 192 LEU A N 1
ATOM 1514 C CA . LEU A 1 192 ? -3.540 -6.846 15.010 1.00 95.88 192 LEU A CA 1
ATOM 1515 C C . LEU A 1 192 ? -3.420 -6.036 16.298 1.00 95.88 192 LEU A C 1
ATOM 1517 O O . LEU A 1 192 ? -2.531 -5.204 16.412 1.00 95.88 192 LEU A O 1
ATOM 1521 N N . LEU A 1 193 ? -4.267 -6.308 17.289 1.00 94.06 193 LEU A N 1
ATOM 1522 C CA . LEU A 1 193 ? -4.233 -5.579 18.547 1.00 94.06 193 LEU A CA 1
ATOM 1523 C C . LEU A 1 193 ? -2.889 -5.748 19.275 1.00 94.06 193 LEU A C 1
ATOM 1525 O O . LEU A 1 193 ? -2.313 -4.757 19.711 1.00 94.06 193 LEU A O 1
ATOM 1529 N N . ASN A 1 194 ? -2.338 -6.965 19.316 1.00 94.75 194 ASN A N 1
ATOM 1530 C CA . ASN A 1 194 ? -1.016 -7.211 19.906 1.00 94.75 194 ASN A CA 1
ATOM 1531 C C . ASN A 1 194 ? 0.111 -6.457 19.176 1.00 94.75 194 ASN A C 1
ATOM 1533 O O . ASN A 1 194 ? 1.048 -5.968 19.813 1.00 94.75 194 ASN A O 1
ATOM 1537 N N . LEU A 1 195 ? 0.031 -6.360 17.843 1.00 94.12 195 LEU A N 1
ATOM 1538 C CA . LEU A 1 195 ? 0.961 -5.560 17.044 1.00 94.12 195 LEU A CA 1
ATOM 1539 C C . LEU A 1 195 ? 0.855 -4.077 17.416 1.00 94.12 195 LEU A C 1
ATOM 1541 O O . LEU A 1 195 ? 1.874 -3.446 17.685 1.00 94.12 195 LEU A O 1
ATOM 1545 N N . LEU A 1 196 ? -0.363 -3.537 17.486 1.00 94.00 196 LEU A N 1
ATOM 1546 C CA . LEU A 1 196 ? -0.600 -2.130 17.813 1.00 94.00 196 LEU A CA 1
ATOM 1547 C C . LEU A 1 196 ? -0.176 -1.782 19.245 1.00 94.00 196 LEU A C 1
ATOM 1549 O O . LEU A 1 196 ? 0.408 -0.723 19.456 1.00 94.00 196 LEU A O 1
ATOM 1553 N N . ASP A 1 197 ? -0.397 -2.671 20.216 1.00 91.56 197 ASP A N 1
ATOM 1554 C CA . ASP A 1 197 ? 0.058 -2.482 21.600 1.00 91.56 197 ASP A CA 1
ATOM 1555 C C . ASP A 1 197 ? 1.597 -2.476 21.693 1.00 91.56 197 ASP A C 1
ATOM 1557 O O . ASP A 1 197 ? 2.183 -1.677 22.434 1.00 91.56 197 ASP A O 1
ATOM 1561 N N . SER A 1 198 ? 2.263 -3.315 20.890 1.00 90.81 198 SER A N 1
ATOM 1562 C CA . SER A 1 198 ? 3.729 -3.328 20.779 1.00 90.81 198 SER A CA 1
ATOM 1563 C C . SER A 1 198 ? 4.242 -2.029 20.153 1.00 90.81 198 SER A C 1
ATOM 1565 O O . SER A 1 198 ? 5.141 -1.397 20.702 1.00 90.81 198 SER A O 1
ATOM 1567 N N . MET A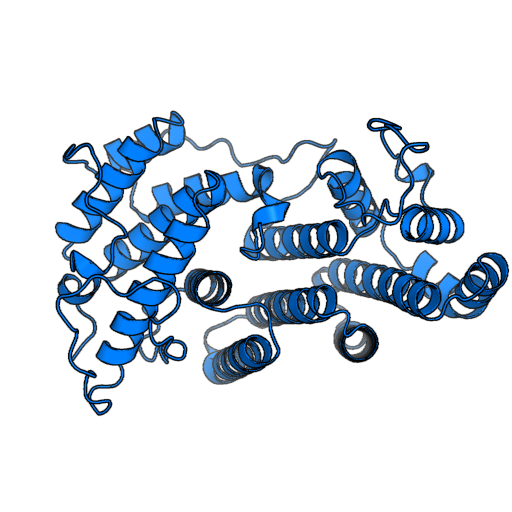 1 199 ? 3.618 -1.579 19.057 1.00 90.00 199 MET A N 1
ATOM 1568 C CA . MET A 1 199 ? 3.948 -0.308 18.403 1.00 90.00 199 MET A CA 1
ATOM 1569 C C . MET A 1 199 ? 3.734 0.881 19.341 1.00 90.00 199 MET A C 1
ATOM 1571 O O . MET A 1 199 ? 4.602 1.740 19.432 1.00 90.00 199 MET A O 1
ATOM 1575 N N . LYS A 1 200 ? 2.612 0.923 20.071 1.00 88.38 200 LYS A N 1
ATOM 1576 C CA . LYS A 1 200 ? 2.321 1.961 21.069 1.00 88.38 200 LYS A CA 1
ATOM 1577 C C . LYS A 1 200 ? 3.438 2.038 22.106 1.00 88.38 200 LYS A C 1
ATOM 1579 O O . LYS A 1 200 ? 3.972 3.116 22.339 1.00 88.38 200 LYS A O 1
ATOM 1584 N N . SER A 1 201 ? 3.813 0.891 22.668 1.00 86.94 201 SER A N 1
ATOM 1585 C CA . SER A 1 201 ? 4.858 0.803 23.690 1.00 86.94 201 SER A CA 1
ATOM 1586 C C . SER A 1 201 ? 6.221 1.259 23.165 1.00 86.94 201 SER A C 1
ATOM 1588 O O . SER A 1 201 ? 6.925 1.985 23.859 1.00 86.94 201 SER A O 1
ATOM 1590 N N . GLU A 1 202 ? 6.595 0.869 21.943 1.00 84.38 202 GLU A N 1
ATOM 1591 C CA . GLU A 1 202 ? 7.849 1.309 21.317 1.00 84.38 202 GLU A CA 1
ATOM 1592 C C . GLU A 1 202 ? 7.848 2.815 21.026 1.00 84.38 202 GLU A C 1
ATOM 1594 O O . GLU A 1 202 ? 8.835 3.494 21.300 1.00 84.38 202 GLU A O 1
ATOM 1599 N N . ILE A 1 203 ? 6.735 3.346 20.516 1.00 83.94 203 ILE A N 1
ATOM 1600 C CA . ILE A 1 203 ? 6.602 4.765 20.186 1.00 83.94 203 ILE A CA 1
ATOM 1601 C C . ILE A 1 203 ? 6.600 5.633 21.450 1.00 83.94 203 ILE A C 1
ATOM 1603 O O . ILE A 1 203 ? 7.231 6.679 21.466 1.00 83.94 203 ILE A O 1
ATOM 1607 N N . GLU A 1 204 ? 5.932 5.218 22.528 1.00 83.25 204 GLU A N 1
ATOM 1608 C CA . GLU A 1 204 ? 5.880 5.989 23.781 1.00 83.25 204 GLU A CA 1
ATOM 1609 C C . GLU A 1 204 ? 7.252 6.122 24.467 1.00 83.25 204 GLU A C 1
ATOM 1611 O O . GLU A 1 204 ? 7.461 7.040 25.267 1.00 83.25 204 GLU A O 1
ATOM 1616 N N . LEU A 1 205 ? 8.206 5.244 24.137 1.00 81.81 205 LEU A N 1
ATOM 1617 C CA . LEU A 1 205 ? 9.599 5.370 24.568 1.00 81.81 205 LEU A CA 1
ATOM 1618 C C . LEU A 1 205 ? 10.356 6.470 23.803 1.00 81.81 205 LEU A C 1
ATOM 1620 O O . LEU A 1 205 ? 11.327 7.011 24.339 1.00 81.81 205 LEU A O 1
ATOM 1624 N N . ASP A 1 206 ? 9.913 6.827 22.594 1.00 71.50 206 ASP A N 1
ATOM 1625 C CA . ASP A 1 206 ? 10.526 7.842 21.735 1.00 71.50 206 ASP A CA 1
ATOM 1626 C C . ASP A 1 206 ? 9.730 9.162 21.794 1.00 71.50 206 ASP A C 1
ATOM 1628 O O . ASP A 1 206 ? 8.581 9.264 21.372 1.00 71.50 206 ASP A O 1
ATOM 1632 N N . LYS A 1 207 ? 10.331 10.218 22.356 1.00 66.12 207 LYS A N 1
ATOM 1633 C CA . LYS A 1 207 ? 9.647 11.499 22.640 1.00 66.12 207 LYS A CA 1
ATOM 1634 C C . LYS A 1 207 ? 9.630 12.481 21.461 1.00 66.12 207 LYS A C 1
ATOM 1636 O O . LYS A 1 207 ? 9.425 13.676 21.674 1.00 66.12 207 LYS A O 1
ATOM 1641 N N . SER A 1 208 ? 9.904 12.030 20.242 1.00 71.44 208 SER A N 1
ATOM 1642 C CA . SER A 1 208 ? 9.960 12.913 19.073 1.00 71.44 208 SER A CA 1
ATOM 1643 C C . SER A 1 208 ? 8.558 13.308 18.573 1.00 71.44 208 SER A C 1
ATOM 1645 O O . SER A 1 208 ? 7.638 12.491 18.525 1.00 71.44 208 SER A O 1
ATOM 1647 N N . GLU A 1 209 ? 8.387 14.576 18.177 1.00 67.25 209 GLU A N 1
ATOM 1648 C CA . GLU A 1 209 ? 7.109 15.130 17.691 1.00 67.25 209 GLU A CA 1
ATOM 1649 C C . GLU A 1 209 ? 6.564 14.386 16.463 1.00 67.25 209 GLU A C 1
ATOM 1651 O O . GLU A 1 209 ? 5.351 14.221 16.327 1.00 67.25 209 GLU A O 1
ATOM 1656 N N . LEU A 1 210 ? 7.449 13.868 15.601 1.00 66.38 210 LEU A N 1
ATOM 1657 C CA . LEU A 1 210 ? 7.068 13.075 14.427 1.00 66.38 210 LEU A CA 1
ATOM 1658 C C . LEU A 1 210 ? 6.279 11.818 14.827 1.00 66.38 210 LEU A C 1
ATOM 1660 O O . LEU A 1 210 ? 5.359 11.398 14.124 1.00 66.38 210 LEU A O 1
ATOM 1664 N N . TYR A 1 211 ? 6.585 11.257 15.994 1.00 73.75 211 TYR A N 1
ATOM 1665 C CA . TYR A 1 211 ? 5.914 10.073 16.502 1.00 73.75 211 TYR A CA 1
ATOM 1666 C C . TYR A 1 211 ? 4.611 10.368 17.235 1.00 73.75 211 TYR A C 1
ATOM 1668 O O . TYR A 1 211 ? 3.794 9.463 17.373 1.00 73.75 211 TYR A O 1
ATOM 1676 N N . ALA A 1 212 ? 4.356 11.610 17.653 1.00 76.12 212 ALA A N 1
ATOM 1677 C CA . ALA A 1 212 ? 3.098 11.963 18.309 1.00 76.12 212 ALA A CA 1
ATOM 1678 C C . ALA A 1 212 ? 1.895 11.781 17.363 1.00 76.12 212 ALA A C 1
ATOM 1680 O O . ALA A 1 212 ? 0.871 11.218 17.755 1.00 76.12 212 ALA A O 1
ATOM 1681 N N . SER A 1 213 ? 2.040 12.183 16.094 1.00 78.56 213 SER A N 1
ATOM 1682 C CA . SER A 1 213 ? 1.009 11.986 15.062 1.00 78.56 213 SER A CA 1
ATOM 1683 C C . SER A 1 213 ? 0.776 10.498 14.767 1.00 78.56 213 SER A C 1
ATOM 1685 O O . SER A 1 213 ? -0.360 10.027 14.712 1.00 78.56 213 SER A O 1
ATOM 1687 N N . VAL A 1 214 ? 1.860 9.723 14.666 1.00 80.75 214 VAL A N 1
ATOM 1688 C CA . VAL A 1 214 ? 1.793 8.273 14.437 1.00 80.75 214 VAL A CA 1
ATOM 1689 C C . VAL A 1 214 ? 1.150 7.552 15.623 1.00 80.75 214 VAL A C 1
ATOM 1691 O O . VAL A 1 214 ? 0.280 6.706 15.429 1.00 80.75 214 VAL A O 1
ATOM 1694 N N . LEU A 1 215 ? 1.523 7.914 16.852 1.00 85.56 215 LEU A N 1
ATOM 1695 C CA . LEU A 1 215 ? 0.944 7.372 18.079 1.00 85.56 215 LEU A CA 1
ATOM 1696 C C . LEU A 1 215 ? -0.564 7.618 18.138 1.00 85.56 215 LEU A C 1
ATOM 1698 O O . LEU A 1 215 ? -1.314 6.716 18.509 1.00 85.56 215 LEU A O 1
ATOM 1702 N N . SER A 1 216 ? -1.009 8.814 17.741 1.00 87.25 216 SER A N 1
ATOM 1703 C CA . SER A 1 216 ? -2.431 9.148 17.631 1.00 87.25 216 SER A CA 1
ATOM 1704 C C . SER A 1 216 ? -3.163 8.199 16.673 1.00 87.25 216 SER A C 1
ATOM 1706 O O . SER A 1 216 ? -4.174 7.597 17.045 1.00 87.25 216 SER A O 1
ATOM 1708 N N . GLY A 1 217 ? -2.608 7.981 15.474 1.00 89.06 217 GLY A N 1
ATOM 1709 C CA . GLY A 1 217 ? -3.157 7.035 14.499 1.00 89.06 217 GLY A CA 1
ATOM 1710 C C . GLY A 1 217 ? -3.207 5.595 15.023 1.00 89.06 217 GLY A C 1
ATOM 1711 O O . GLY A 1 217 ? -4.235 4.927 14.905 1.00 89.06 217 GLY A O 1
ATOM 1712 N N . VAL A 1 218 ? -2.141 5.127 15.683 1.00 90.19 218 VAL A N 1
ATOM 1713 C CA . VAL A 1 218 ? -2.086 3.788 16.300 1.00 90.19 218 VAL A CA 1
ATOM 1714 C C . VAL A 1 218 ? -3.145 3.640 17.397 1.00 90.19 218 VAL A C 1
ATOM 1716 O O . VAL A 1 218 ? -3.857 2.638 17.417 1.00 90.19 218 VAL A O 1
ATOM 1719 N N . LYS A 1 219 ? -3.319 4.645 18.268 1.00 90.50 219 LYS A N 1
ATOM 1720 C CA . LYS A 1 219 ? -4.364 4.647 19.310 1.00 90.50 219 LYS A CA 1
ATOM 1721 C C . LYS A 1 219 ? -5.765 4.579 18.708 1.00 90.50 219 LYS A C 1
ATOM 1723 O O . LYS A 1 219 ? -6.572 3.752 19.139 1.00 90.50 219 LYS A O 1
ATOM 1728 N N . LEU A 1 220 ? -6.043 5.392 17.686 1.00 92.88 220 LEU A N 1
ATOM 1729 C CA . LEU A 1 220 ? -7.320 5.366 16.974 1.00 92.88 220 LEU A CA 1
ATOM 1730 C C . LEU A 1 220 ? -7.581 3.988 16.350 1.00 92.88 220 LEU A C 1
ATOM 1732 O O . LEU A 1 220 ? -8.661 3.421 16.525 1.00 92.88 220 LEU A O 1
ATOM 1736 N N . LEU A 1 221 ? -6.582 3.408 15.680 1.00 94.44 221 LEU A N 1
ATOM 1737 C CA . LEU A 1 221 ? -6.701 2.088 15.067 1.00 94.44 221 LEU A CA 1
ATOM 1738 C C . LEU A 1 221 ? -6.912 0.977 16.108 1.00 94.44 221 LEU A C 1
ATOM 1740 O O . LEU A 1 221 ? -7.715 0.073 15.868 1.00 94.44 221 LEU A O 1
ATOM 1744 N N . SER A 1 222 ? -6.274 1.057 17.280 1.00 93.25 222 SER A N 1
ATOM 1745 C CA . SER A 1 222 ? -6.504 0.125 18.395 1.00 93.25 222 SER A CA 1
ATOM 1746 C C . SER A 1 222 ? -7.939 0.192 18.916 1.00 93.25 222 SER A C 1
ATOM 1748 O O . SER A 1 222 ? -8.557 -0.849 19.149 1.00 93.25 222 SER A O 1
ATOM 1750 N N . ILE A 1 223 ? -8.500 1.399 19.058 1.00 92.62 223 ILE A N 1
ATOM 1751 C CA . ILE A 1 223 ? -9.896 1.597 19.476 1.00 92.62 223 ILE A CA 1
ATOM 1752 C C . ILE A 1 223 ? -10.850 0.979 18.446 1.00 92.62 223 ILE A C 1
ATOM 1754 O O . ILE A 1 223 ? -11.713 0.180 18.811 1.00 92.62 223 ILE A O 1
ATOM 1758 N N . LEU A 1 224 ? -10.662 1.285 17.157 1.00 94.25 224 LEU A N 1
ATOM 1759 C CA . LEU A 1 224 ? -11.489 0.746 16.070 1.00 94.25 224 LEU A CA 1
ATOM 1760 C C . LEU A 1 224 ? -11.395 -0.785 15.981 1.00 94.25 224 LEU A C 1
ATOM 1762 O O . LEU A 1 224 ? -12.413 -1.462 15.844 1.00 94.25 224 LEU A O 1
ATOM 1766 N N . THR A 1 225 ? -10.193 -1.341 16.144 1.00 93.44 225 THR A N 1
ATOM 1767 C CA . THR A 1 225 ? -9.961 -2.794 16.159 1.00 93.44 225 THR A CA 1
ATOM 1768 C C . THR A 1 225 ? -10.682 -3.466 17.327 1.00 93.44 225 THR A C 1
ATOM 1770 O O . THR A 1 225 ? -11.299 -4.514 17.145 1.00 93.44 225 THR A O 1
ATOM 1773 N N . LYS A 1 226 ? -10.685 -2.859 18.522 1.00 91.75 226 LYS A N 1
ATOM 1774 C CA . LYS A 1 226 ? -11.440 -3.387 19.672 1.00 91.75 226 LYS A CA 1
ATOM 1775 C C . LYS A 1 226 ? -12.943 -3.370 19.432 1.00 91.75 226 LYS A C 1
ATOM 1777 O O . LYS A 1 226 ? -13.606 -4.347 19.768 1.00 91.75 226 LYS A O 1
ATOM 1782 N N . ILE A 1 227 ? -13.478 -2.311 18.821 1.00 91.75 227 ILE A N 1
ATOM 1783 C CA . ILE A 1 227 ? -14.899 -2.269 18.444 1.00 91.75 227 ILE A CA 1
ATOM 1784 C C . ILE A 1 227 ? -15.225 -3.423 17.483 1.00 91.75 227 ILE A C 1
ATOM 1786 O O . ILE A 1 227 ? -16.208 -4.124 17.704 1.00 91.75 227 ILE A O 1
ATOM 1790 N N . LEU A 1 228 ? -14.376 -3.673 16.479 1.00 91.12 228 LEU A N 1
ATOM 1791 C CA . LEU A 1 228 ? -14.551 -4.787 15.538 1.00 91.12 228 LEU A CA 1
ATOM 1792 C C . LEU A 1 228 ? -14.499 -6.163 16.216 1.00 91.12 228 LEU A C 1
ATOM 1794 O O . LEU A 1 228 ? -15.286 -7.039 15.868 1.00 91.12 228 LEU A O 1
ATOM 1798 N N . ILE A 1 229 ? -13.615 -6.361 17.200 1.00 91.25 229 ILE A N 1
ATOM 1799 C CA . ILE A 1 229 ? -13.582 -7.597 18.001 1.00 91.25 229 ILE A CA 1
ATOM 1800 C C . ILE A 1 229 ? -14.912 -7.782 18.738 1.00 91.25 229 ILE A C 1
ATOM 1802 O O . ILE A 1 229 ? -15.493 -8.864 18.695 1.00 91.25 229 ILE A O 1
ATOM 1806 N N . PHE A 1 230 ? -15.416 -6.732 19.388 1.00 89.25 230 PHE A N 1
ATOM 1807 C CA . PHE A 1 230 ? -16.669 -6.820 20.133 1.00 89.25 230 PHE A CA 1
ATOM 1808 C C . PHE A 1 230 ? -17.893 -7.057 19.246 1.00 89.25 230 PHE A C 1
ATOM 1810 O O . PHE A 1 230 ? -18.813 -7.762 19.671 1.00 89.25 230 PHE A O 1
ATOM 1817 N N . ASP A 1 231 ? -17.899 -6.484 18.043 1.00 87.44 231 ASP A N 1
ATOM 1818 C CA . ASP A 1 231 ? -18.920 -6.730 17.025 1.00 87.44 231 ASP A CA 1
ATOM 1819 C C . ASP A 1 231 ? -18.895 -8.199 16.566 1.00 87.44 231 ASP A C 1
ATOM 1821 O O . ASP A 1 231 ? -19.922 -8.879 16.585 1.00 87.44 231 ASP A O 1
ATOM 1825 N N . GLN A 1 232 ? -17.707 -8.754 16.288 1.00 86.50 232 GLN A N 1
ATOM 1826 C CA . GLN A 1 232 ? -17.549 -10.174 15.942 1.00 86.50 232 GLN A CA 1
ATOM 1827 C C . GLN A 1 232 ? -18.028 -11.126 17.042 1.00 86.50 232 GLN A C 1
ATOM 1829 O O . GLN A 1 232 ? -18.592 -12.178 16.739 1.00 86.50 232 GLN A O 1
ATOM 1834 N N . THR A 1 233 ? -17.821 -10.774 18.313 1.00 87.88 233 THR A N 1
ATOM 1835 C CA . THR A 1 233 ? -18.297 -11.571 19.453 1.00 87.88 233 THR A CA 1
ATOM 1836 C C . THR A 1 233 ? -19.764 -11.309 19.807 1.00 87.88 233 THR A C 1
ATOM 1838 O O . THR A 1 233 ? -20.230 -11.815 20.826 1.00 87.88 233 THR A O 1
ATOM 1841 N N . GLN A 1 234 ? -20.496 -10.537 18.991 1.00 85.75 234 GLN A N 1
ATOM 1842 C CA . GLN A 1 234 ? -21.912 -10.191 19.183 1.00 85.75 234 GLN A CA 1
ATOM 1843 C C . GLN A 1 234 ? -22.193 -9.534 20.543 1.00 85.75 234 GLN A C 1
ATOM 1845 O O . GLN A 1 234 ? -23.233 -9.745 21.172 1.00 85.75 234 GLN A O 1
ATOM 1850 N N . THR A 1 235 ? -21.247 -8.728 21.021 1.00 87.31 235 THR A N 1
ATOM 1851 C CA . THR A 1 235 ? -21.381 -8.024 22.298 1.00 87.31 235 THR A CA 1
ATOM 1852 C C . THR A 1 235 ? -22.483 -6.961 22.189 1.00 87.31 235 THR A C 1
ATOM 1854 O O . THR A 1 235 ? -22.485 -6.189 21.231 1.00 87.31 235 THR A O 1
ATOM 1857 N N . PRO A 1 236 ? -23.411 -6.845 23.159 1.00 88.12 236 PRO A N 1
ATOM 1858 C CA . PRO A 1 236 ? -24.457 -5.824 23.102 1.00 88.12 236 PRO A CA 1
ATOM 1859 C C . PRO A 1 236 ? -23.875 -4.406 23.015 1.00 88.12 236 PRO A C 1
ATOM 1861 O O . PRO A 1 236 ? -22.958 -4.069 23.766 1.00 88.12 236 PRO A O 1
ATOM 1864 N N . ARG A 1 237 ? -24.450 -3.545 22.163 1.00 87.06 237 ARG A N 1
ATOM 1865 C CA . ARG A 1 237 ? -23.981 -2.163 21.908 1.00 87.06 237 ARG A CA 1
ATOM 1866 C C . ARG A 1 237 ? -23.692 -1.365 23.185 1.00 87.06 237 ARG A C 1
ATOM 1868 O O . ARG A 1 237 ? -22.657 -0.709 23.277 1.00 87.06 237 ARG A O 1
ATOM 1875 N N . ASP A 1 238 ? -24.569 -1.443 24.183 1.00 86.31 238 ASP A N 1
ATOM 1876 C CA . ASP A 1 238 ? -24.399 -0.713 25.448 1.00 86.31 238 ASP A CA 1
ATOM 1877 C C . ASP A 1 238 ? -23.232 -1.244 26.293 1.00 86.31 238 ASP A C 1
ATOM 1879 O O . ASP A 1 238 ? -22.577 -0.480 27.006 1.00 86.31 238 ASP A O 1
ATOM 1883 N N . ALA A 1 239 ? -22.941 -2.545 26.201 1.00 87.00 239 ALA A N 1
ATOM 1884 C CA . ALA A 1 239 ? -21.790 -3.151 26.861 1.00 87.00 239 ALA A CA 1
ATOM 1885 C C . ALA A 1 239 ? -20.479 -2.717 26.187 1.00 87.00 239 ALA A C 1
ATOM 1887 O O . ALA A 1 239 ? -19.538 -2.364 26.898 1.00 87.00 239 ALA A O 1
ATOM 1888 N N . ILE A 1 240 ? -20.454 -2.635 24.848 1.00 87.75 240 ILE A N 1
ATOM 1889 C CA . ILE A 1 240 ? -19.308 -2.117 24.079 1.00 87.75 240 ILE A CA 1
ATOM 1890 C C . ILE A 1 240 ? -18.989 -0.682 24.504 1.00 87.75 240 ILE A C 1
ATOM 1892 O O . ILE A 1 240 ? -17.862 -0.381 24.901 1.00 87.75 240 ILE A O 1
ATOM 1896 N N . LYS A 1 241 ? -19.999 0.199 24.488 1.00 87.25 241 LYS A N 1
ATOM 1897 C CA . LYS A 1 241 ? -19.847 1.602 24.903 1.00 87.25 241 LYS A CA 1
ATOM 1898 C C . LYS A 1 241 ? -19.295 1.722 26.321 1.00 87.25 241 LYS A C 1
ATOM 1900 O O . LYS A 1 241 ? -18.375 2.498 26.567 1.00 87.25 241 LYS A O 1
ATOM 1905 N N . ARG A 1 242 ? -19.830 0.932 27.258 1.00 85.50 242 ARG A N 1
ATOM 1906 C CA . ARG A 1 242 ? -19.382 0.941 28.655 1.00 85.50 242 ARG A CA 1
ATOM 1907 C C . ARG A 1 242 ? -17.918 0.523 28.784 1.00 85.50 242 ARG A C 1
ATOM 1909 O O . ARG A 1 242 ? -17.165 1.226 29.448 1.00 85.50 242 ARG A O 1
ATOM 1916 N N . GLN A 1 243 ? -17.525 -0.576 28.138 1.00 85.06 243 GLN A N 1
ATOM 1917 C CA . GLN A 1 243 ? -16.156 -1.097 28.196 1.00 85.06 243 GLN A CA 1
ATOM 1918 C C . GLN A 1 243 ? -15.139 -0.137 27.568 1.00 85.06 243 GLN A C 1
ATOM 1920 O O . GLN A 1 243 ? -14.061 0.075 28.125 1.00 85.06 243 GLN A O 1
ATOM 1925 N N . LEU A 1 244 ? -15.484 0.499 26.445 1.00 85.06 244 LEU A N 1
ATOM 1926 C CA . LEU A 1 244 ? -14.607 1.485 25.812 1.00 85.06 244 LEU A CA 1
ATOM 1927 C C . LEU A 1 244 ? -14.422 2.728 26.675 1.00 85.06 244 LEU A C 1
ATOM 1929 O O . LEU A 1 244 ? -13.288 3.165 26.848 1.00 85.06 244 LEU A O 1
ATOM 1933 N N . ARG A 1 245 ? -15.489 3.246 27.293 1.00 83.50 245 ARG A N 1
ATOM 1934 C CA . ARG A 1 245 ? -15.378 4.379 28.223 1.00 83.50 245 ARG A CA 1
ATOM 1935 C C . ARG A 1 245 ? -14.503 4.053 29.434 1.00 83.50 245 ARG A C 1
ATOM 1937 O O . ARG A 1 245 ? -13.744 4.903 29.874 1.00 83.50 245 ARG A O 1
ATOM 1944 N N . THR A 1 246 ? -14.562 2.831 29.960 1.00 82.00 246 THR A N 1
ATOM 1945 C CA . THR A 1 246 ? -13.725 2.444 31.110 1.00 82.00 246 THR A CA 1
ATOM 1946 C C . THR A 1 246 ? -12.261 2.208 30.760 1.00 82.00 246 THR A C 1
ATOM 1948 O O . THR A 1 246 ? -11.410 2.406 31.617 1.00 82.00 246 THR A O 1
ATOM 1951 N N . SER A 1 247 ? -11.955 1.751 29.543 1.00 79.44 247 SER A N 1
ATOM 1952 C CA . SER A 1 247 ? -10.606 1.272 29.203 1.00 79.44 247 SER A CA 1
ATOM 1953 C C . SER A 1 247 ? -9.853 2.147 28.199 1.00 79.44 247 SER A C 1
ATOM 1955 O O . SER A 1 247 ? -8.647 1.989 28.075 1.00 79.44 247 SER A O 1
ATOM 1957 N N . HIS A 1 248 ? -10.543 3.031 27.471 1.00 80.88 248 HIS A N 1
ATOM 1958 C CA . HIS A 1 248 ? -9.973 3.787 26.347 1.00 80.88 248 HIS A CA 1
ATOM 1959 C C . HIS A 1 248 ? -10.380 5.261 26.317 1.00 80.88 248 HIS A C 1
ATOM 1961 O O . HIS A 1 248 ? -10.061 5.938 25.345 1.00 80.88 248 HIS A O 1
ATOM 1967 N N . SER A 1 249 ? -11.068 5.780 27.342 1.00 79.44 249 SER A N 1
ATOM 1968 C CA . SER A 1 249 ? -11.399 7.213 27.386 1.00 79.44 249 SER A CA 1
ATOM 1969 C C . SER A 1 249 ? -10.133 8.065 27.369 1.00 79.44 249 SER A C 1
ATOM 1971 O O . SER A 1 249 ? -10.030 8.986 26.567 1.00 79.44 249 SER A O 1
ATOM 1973 N N . ASP A 1 250 ? -9.141 7.705 28.184 1.00 78.25 250 ASP A N 1
ATOM 1974 C CA . ASP A 1 250 ? -7.869 8.429 28.257 1.00 78.25 250 ASP A CA 1
ATOM 1975 C C . ASP A 1 250 ? -7.081 8.318 26.946 1.00 78.25 250 ASP A C 1
ATOM 1977 O O . ASP A 1 250 ? -6.569 9.311 26.439 1.00 78.25 250 ASP A O 1
ATOM 1981 N N . ASP A 1 251 ? -7.044 7.124 26.347 1.00 76.12 251 ASP A N 1
ATOM 1982 C CA . ASP A 1 251 ? -6.390 6.912 25.053 1.00 76.12 251 ASP A CA 1
ATOM 1983 C C . ASP A 1 251 ? -7.064 7.713 23.934 1.00 76.12 251 ASP A C 1
ATOM 1985 O O . ASP A 1 251 ? -6.360 8.273 23.097 1.00 76.12 251 ASP A O 1
ATOM 1989 N N . PHE A 1 252 ? -8.398 7.813 23.937 1.00 81.50 252 PHE A N 1
ATOM 1990 C CA . PHE A 1 252 ? -9.152 8.607 22.966 1.00 81.50 252 PHE A CA 1
ATOM 1991 C C . PHE A 1 252 ? -8.923 10.109 23.140 1.00 81.50 252 PHE A C 1
ATOM 1993 O O . PHE A 1 252 ? -8.748 10.808 22.151 1.00 81.50 252 PHE A O 1
ATOM 2000 N N . HIS A 1 253 ? -8.843 10.612 24.376 1.00 79.62 253 HIS A N 1
ATOM 2001 C CA . HIS A 1 253 ? -8.499 12.017 24.630 1.00 79.62 253 HIS A CA 1
ATOM 2002 C C . HIS A 1 253 ? -7.087 12.392 24.159 1.00 79.62 253 HIS A C 1
ATOM 2004 O O . HIS A 1 253 ? -6.813 13.565 23.921 1.00 79.62 253 HIS A O 1
ATOM 2010 N N . LEU A 1 254 ? -6.197 11.406 24.026 1.00 77.44 254 LEU A N 1
ATOM 2011 C CA . LEU A 1 254 ? -4.847 11.577 23.492 1.00 77.44 254 LEU A CA 1
ATOM 2012 C C . LEU A 1 254 ? -4.770 11.375 21.972 1.00 77.44 254 LEU A C 1
ATOM 2014 O O . LEU A 1 254 ? -3.686 11.529 21.404 1.00 77.44 254 LEU A O 1
ATOM 2018 N N . VAL A 1 255 ? -5.876 11.020 21.309 1.00 78.62 255 VAL A N 1
ATOM 2019 C CA . VAL A 1 255 ? -5.949 11.025 19.846 1.00 78.62 255 VAL A CA 1
ATOM 2020 C C . VAL A 1 255 ? -5.976 12.482 19.402 1.00 78.62 255 VAL A C 1
ATOM 2022 O O . VAL A 1 255 ? -6.958 13.196 19.583 1.00 78.62 255 VAL A O 1
ATOM 2025 N N . VAL A 1 256 ? -4.857 12.921 18.836 1.00 75.25 256 VAL A N 1
ATOM 2026 C CA . VAL A 1 256 ? -4.715 14.234 18.219 1.00 75.25 256 VAL A CA 1
ATOM 2027 C C . VAL A 1 256 ? -5.688 14.352 17.053 1.00 75.25 256 VAL A C 1
ATOM 2029 O O . VAL A 1 256 ? -5.798 13.453 16.217 1.00 75.25 256 VAL A O 1
ATOM 2032 N N . ASP A 1 257 ? -6.308 15.520 16.987 1.00 76.38 257 ASP A N 1
ATOM 2033 C CA . ASP A 1 257 ? -7.153 16.055 15.929 1.00 76.38 257 ASP A CA 1
ATOM 2034 C C . ASP A 1 257 ? -6.812 15.598 14.503 1.00 76.38 257 ASP A C 1
ATOM 2036 O O . ASP A 1 257 ? -7.708 15.163 13.783 1.00 76.38 257 ASP A O 1
ATOM 2040 N N . SER A 1 258 ? -5.530 15.597 14.127 1.00 78.25 258 SER A N 1
ATOM 2041 C CA . SER A 1 258 ? -5.073 15.199 12.790 1.00 78.25 258 SER A CA 1
ATOM 2042 C C . SER A 1 258 ? -5.462 13.768 12.399 1.00 78.25 258 SER A C 1
ATOM 2044 O O . SER A 1 258 ? -5.768 13.514 11.238 1.00 78.25 258 SER A O 1
ATOM 2046 N N . ALA A 1 259 ? -5.484 12.824 13.345 1.00 85.12 259 ALA A N 1
ATOM 2047 C CA . ALA A 1 259 ? -5.876 11.440 13.069 1.00 85.12 259 ALA A CA 1
ATOM 2048 C C . ALA A 1 259 ? -7.397 11.291 12.887 1.00 85.12 259 ALA A C 1
ATOM 2050 O O . ALA A 1 259 ? -7.855 10.398 12.171 1.00 85.12 259 ALA A O 1
ATOM 2051 N N . LEU A 1 260 ? -8.186 12.165 13.521 1.00 86.75 260 LEU A N 1
ATOM 2052 C CA . LEU A 1 260 ? -9.635 12.222 13.330 1.00 86.75 260 LEU A CA 1
ATOM 2053 C C . LEU A 1 260 ? -9.992 12.911 12.013 1.00 86.75 260 LEU A C 1
ATOM 2055 O O . LEU A 1 260 ? -10.856 12.408 11.300 1.00 86.75 260 LEU A O 1
ATOM 2059 N N . ASP A 1 261 ? -9.297 13.998 11.667 1.00 86.12 261 ASP A N 1
ATOM 2060 C CA . ASP A 1 261 ? -9.417 14.665 10.364 1.00 86.12 261 ASP A CA 1
ATOM 2061 C C . ASP A 1 261 ? -9.146 13.671 9.224 1.00 86.12 261 ASP A C 1
ATOM 2063 O O . ASP A 1 261 ? -9.874 13.613 8.231 1.00 86.12 261 ASP A O 1
ATOM 2067 N N . ASP A 1 262 ? -8.169 12.789 9.431 1.00 88.00 262 ASP A N 1
ATOM 2068 C CA . ASP A 1 262 ? -7.849 11.708 8.510 1.00 88.00 262 ASP A CA 1
ATOM 2069 C C . ASP A 1 262 ? -8.984 10.691 8.346 1.00 88.00 262 ASP A C 1
ATOM 2071 O O . ASP A 1 262 ? -9.362 10.319 7.231 1.00 88.00 262 ASP A O 1
ATOM 2075 N N . LEU A 1 263 ? -9.567 10.245 9.457 1.00 90.69 263 LEU A N 1
ATOM 2076 C CA . LEU A 1 263 ? -10.711 9.341 9.420 1.00 90.69 263 LEU A CA 1
ATOM 2077 C C . LEU A 1 263 ? -11.912 9.990 8.713 1.00 90.69 263 LEU A C 1
ATOM 2079 O O . LEU A 1 263 ? -12.537 9.346 7.870 1.00 90.69 263 LEU A O 1
ATOM 2083 N N . VAL A 1 264 ? -12.211 11.253 9.026 1.00 89.00 264 VAL A N 1
ATOM 2084 C CA . VAL A 1 264 ? -13.281 12.036 8.389 1.00 89.00 264 VAL A CA 1
ATOM 2085 C C . VAL A 1 264 ? -13.077 12.107 6.881 1.00 89.00 264 VAL A C 1
ATOM 2087 O O . VAL A 1 264 ? -13.995 11.798 6.119 1.00 89.00 264 VAL A O 1
ATOM 2090 N N . TYR A 1 265 ? -11.865 12.450 6.443 1.00 87.44 265 TYR A N 1
ATOM 2091 C CA . TYR A 1 265 ? -11.540 12.535 5.026 1.00 87.44 265 TYR A CA 1
ATOM 2092 C C . TYR A 1 265 ? -11.826 11.213 4.306 1.00 87.44 265 TYR A C 1
ATOM 2094 O O . TYR A 1 265 ? -12.510 11.193 3.281 1.00 87.44 265 TYR A O 1
ATOM 2102 N N . VAL A 1 266 ? -11.352 10.093 4.858 1.00 89.06 266 VAL A N 1
ATOM 2103 C CA . VAL A 1 266 ? -11.558 8.761 4.271 1.00 89.06 266 VAL A CA 1
ATOM 2104 C C . VAL A 1 266 ? -13.042 8.408 4.203 1.00 89.06 266 VAL A C 1
ATOM 2106 O O . VAL A 1 266 ? -13.501 7.898 3.183 1.00 89.06 266 VAL A O 1
ATOM 2109 N N . LEU A 1 267 ? -13.802 8.689 5.261 1.00 88.44 267 LEU A N 1
ATOM 2110 C CA . LEU A 1 267 ? -15.236 8.405 5.317 1.00 88.44 267 LEU A CA 1
ATOM 2111 C C . LEU A 1 267 ? -16.045 9.200 4.290 1.00 88.44 267 LEU A C 1
ATOM 2113 O O . LEU A 1 267 ? -17.004 8.666 3.734 1.00 88.44 267 LEU A O 1
ATOM 2117 N N . ASN A 1 268 ? -15.657 10.449 4.031 1.00 86.19 268 ASN A N 1
ATOM 2118 C CA . ASN A 1 268 ? -16.349 11.309 3.073 1.00 86.19 268 ASN A CA 1
ATOM 2119 C C . ASN A 1 268 ? -15.961 10.985 1.616 1.00 86.19 268 ASN A C 1
ATOM 2121 O O . ASN A 1 268 ? -16.767 11.186 0.711 1.00 86.19 268 ASN A O 1
ATOM 2125 N N . ASN A 1 269 ? -14.762 10.437 1.373 1.00 85.31 269 ASN A N 1
ATOM 2126 C CA . ASN A 1 269 ? -14.244 10.192 0.019 1.00 85.31 269 ASN A CA 1
ATOM 2127 C C . ASN A 1 269 ? -14.300 8.725 -0.441 1.00 85.31 269 ASN A C 1
ATOM 2129 O O . ASN A 1 269 ? -14.145 8.452 -1.632 1.00 85.31 269 ASN A O 1
ATOM 2133 N N . ILE A 1 270 ? -14.510 7.763 0.464 1.00 85.94 270 ILE A N 1
ATOM 2134 C CA . ILE A 1 270 ? -14.465 6.332 0.135 1.00 85.94 270 ILE A CA 1
ATOM 2135 C C . ILE A 1 270 ? -15.725 5.632 0.615 1.00 85.94 270 ILE A C 1
ATOM 2137 O O . ILE A 1 270 ? -16.047 5.607 1.799 1.00 85.94 270 ILE A O 1
ATOM 2141 N N . SER A 1 271 ? -16.413 4.971 -0.314 1.00 81.75 271 SER A N 1
ATOM 2142 C CA . SER A 1 271 ? -17.604 4.198 0.024 1.00 81.75 271 SER A CA 1
ATOM 2143 C C . SER A 1 271 ? -17.244 2.888 0.744 1.00 81.75 271 SER A C 1
ATOM 2145 O O . SER A 1 271 ? -16.389 2.133 0.256 1.00 81.75 271 SER A O 1
ATOM 2147 N N . PRO A 1 272 ? -17.913 2.551 1.860 1.00 79.00 272 PRO A N 1
ATOM 2148 C CA . PRO A 1 272 ? -17.735 1.259 2.515 1.00 79.00 272 PRO A CA 1
ATOM 2149 C C . PRO A 1 272 ? -18.224 0.109 1.619 1.00 79.00 272 PRO A C 1
ATOM 2151 O O . PRO A 1 272 ? -19.080 0.293 0.753 1.00 79.00 272 PRO A O 1
ATOM 2154 N N . ILE A 1 273 ? -17.684 -1.096 1.828 1.00 72.50 273 ILE A N 1
ATOM 2155 C CA . ILE A 1 273 ? -18.228 -2.319 1.216 1.00 72.50 273 ILE A CA 1
ATOM 2156 C C . ILE A 1 273 ? -19.240 -2.906 2.194 1.00 72.50 273 ILE A C 1
ATOM 2158 O O . ILE A 1 273 ? -18.862 -3.443 3.235 1.00 72.50 273 ILE A O 1
ATOM 2162 N N . TYR A 1 274 ? -20.523 -2.794 1.862 1.00 63.81 274 TYR A N 1
ATOM 2163 C CA . TYR A 1 274 ? -21.600 -3.356 2.670 1.00 63.81 274 TYR A CA 1
ATOM 2164 C C . TYR A 1 274 ? -21.577 -4.889 2.604 1.00 63.81 274 TYR A C 1
ATOM 2166 O O . TYR A 1 274 ? -21.536 -5.481 1.525 1.00 63.81 274 TYR A O 1
ATOM 2174 N N . SER A 1 275 ? -21.607 -5.544 3.766 1.00 50.31 275 SER A N 1
ATOM 2175 C CA . SER A 1 275 ? -21.873 -6.984 3.844 1.00 50.31 275 SER A CA 1
ATOM 2176 C C . SER A 1 275 ? -23.315 -7.253 3.405 1.00 50.31 275 SER A C 1
ATOM 2178 O O . SER A 1 275 ? -24.225 -6.540 3.825 1.00 50.31 275 SER A O 1
ATOM 2180 N N . ALA A 1 276 ? -23.533 -8.320 2.627 1.00 44.72 276 ALA A N 1
ATOM 2181 C CA . ALA A 1 276 ? -24.838 -8.759 2.107 1.00 44.72 276 ALA A CA 1
ATOM 2182 C C . ALA A 1 276 ? -25.914 -9.044 3.185 1.00 44.72 276 ALA A C 1
ATOM 2184 O O . ALA A 1 276 ? -27.050 -9.374 2.864 1.00 44.72 276 ALA A O 1
ATOM 2185 N N . THR A 1 277 ? -25.560 -8.939 4.467 1.00 45.53 277 THR A N 1
ATOM 2186 C CA . THR A 1 277 ? -26.454 -9.063 5.625 1.00 45.53 277 THR A CA 1
ATOM 2187 C C . THR A 1 277 ? -27.239 -7.791 5.950 1.00 45.53 277 THR A C 1
ATOM 2189 O O . THR A 1 277 ? -28.163 -7.856 6.758 1.00 45.53 277 THR A O 1
ATOM 2192 N N . LEU A 1 278 ? -26.908 -6.646 5.347 1.00 46.59 278 LEU A N 1
ATOM 2193 C CA . LEU A 1 278 ? -27.723 -5.437 5.455 1.00 46.59 278 LEU A CA 1
ATOM 2194 C C . LEU A 1 278 ? -28.889 -5.561 4.472 1.00 46.59 278 LEU A C 1
ATOM 2196 O O . LEU A 1 278 ? -28.734 -5.387 3.266 1.00 46.59 278 LEU A O 1
ATOM 2200 N N . THR A 1 279 ? -30.053 -5.946 4.996 1.00 38.44 279 THR A N 1
ATOM 2201 C CA . THR A 1 279 ? -31.319 -5.969 4.257 1.00 38.44 279 THR A CA 1
ATOM 2202 C C . THR A 1 279 ? -31.543 -4.645 3.528 1.00 38.44 279 THR A C 1
ATOM 2204 O O . THR A 1 279 ? -31.257 -3.590 4.088 1.00 38.44 279 THR A O 1
ATOM 2207 N N . GLU A 1 280 ? -32.129 -4.719 2.329 1.00 41.50 280 GLU A N 1
ATOM 2208 C CA . GLU A 1 280 ? -32.467 -3.645 1.368 1.00 41.50 280 GLU A CA 1
ATOM 2209 C C . GLU A 1 280 ? -33.316 -2.467 1.919 1.00 41.50 280 GLU A C 1
ATOM 2211 O O . GLU A 1 280 ? -33.886 -1.697 1.156 1.00 41.50 280 GLU A O 1
ATOM 2216 N N . LYS A 1 281 ? -33.435 -2.298 3.241 1.00 37.09 281 LYS A N 1
ATOM 2217 C CA . LYS A 1 281 ? -34.116 -1.174 3.898 1.00 37.09 281 LYS A CA 1
ATOM 2218 C C . LYS A 1 281 ? -33.199 -0.052 4.384 1.00 37.09 281 LYS A C 1
ATOM 2220 O O . LYS A 1 281 ? -33.726 1.011 4.689 1.00 37.09 281 LYS A O 1
ATOM 2225 N N . ASP A 1 282 ? -31.880 -0.236 4.369 1.00 40.38 282 ASP A N 1
ATOM 2226 C CA . ASP A 1 282 ? -30.911 0.852 4.585 1.00 40.38 282 ASP A CA 1
ATOM 2227 C C . ASP A 1 282 ? -30.338 1.345 3.244 1.00 40.38 282 ASP A C 1
ATOM 2229 O O . ASP A 1 282 ? -29.139 1.587 3.086 1.00 40.38 282 ASP A O 1
ATOM 2233 N N . GLU A 1 283 ? -31.208 1.481 2.236 1.00 35.75 283 GLU A N 1
ATOM 2234 C CA . GLU A 1 283 ? -30.873 2.225 1.028 1.00 35.75 283 GLU A CA 1
ATOM 2235 C C . GLU A 1 283 ? -30.443 3.647 1.410 1.00 35.75 283 GLU A C 1
ATOM 2237 O O . GLU A 1 283 ? -31.232 4.458 1.888 1.00 35.75 283 GLU A O 1
ATOM 2242 N N . ARG A 1 284 ? -29.181 3.959 1.107 1.00 40.09 284 ARG A N 1
ATOM 2243 C CA . ARG A 1 284 ? -28.716 5.309 0.771 1.00 40.09 284 ARG A CA 1
ATOM 2244 C C . ARG A 1 284 ? -29.071 6.386 1.802 1.00 40.09 284 ARG A C 1
ATOM 2246 O O . ARG A 1 284 ? -29.768 7.347 1.485 1.00 40.09 284 ARG A O 1
ATOM 2253 N N . THR A 1 285 ? -28.418 6.374 2.960 1.00 41.12 285 THR A N 1
ATOM 2254 C CA . THR A 1 285 ? -27.912 7.672 3.435 1.00 41.12 285 THR A CA 1
ATOM 2255 C C . THR A 1 285 ? -26.630 7.958 2.668 1.00 41.12 285 THR A C 1
ATOM 2257 O O . THR A 1 285 ? -25.528 7.586 3.061 1.00 41.12 285 THR A O 1
ATOM 2260 N N . ALA A 1 286 ? -26.833 8.542 1.485 1.00 40.91 286 ALA A N 1
ATOM 2261 C CA . ALA A 1 286 ? -25.814 9.285 0.768 1.00 40.91 286 ALA A CA 1
ATOM 2262 C C . ALA A 1 286 ? -25.079 10.207 1.748 1.00 40.91 286 ALA A C 1
ATOM 2264 O O . ALA A 1 286 ? -25.725 10.768 2.632 1.00 40.91 286 ALA A O 1
ATOM 2265 N N . ALA A 1 287 ? -23.760 10.300 1.573 1.00 45.69 287 ALA A N 1
ATOM 2266 C CA . ALA A 1 287 ? -22.840 11.262 2.174 1.00 45.69 287 ALA A CA 1
ATOM 2267 C C . ALA A 1 287 ? -23.530 12.383 2.976 1.00 45.69 287 ALA A C 1
ATOM 2269 O O . ALA A 1 287 ? -23.837 13.450 2.453 1.00 45.69 287 ALA A O 1
ATOM 2270 N N . THR A 1 288 ? -23.802 12.140 4.257 1.00 54.16 288 THR A N 1
ATOM 2271 C CA . THR A 1 288 ? -23.794 13.242 5.217 1.00 54.16 288 THR A CA 1
ATOM 2272 C C . THR A 1 288 ? -22.330 13.550 5.430 1.00 54.16 288 THR A C 1
ATOM 2274 O O . THR A 1 288 ? -21.635 12.657 5.913 1.00 54.16 288 THR A O 1
ATOM 2277 N N . ASP A 1 289 ? -21.882 14.746 5.049 1.00 66.00 289 ASP A N 1
ATOM 2278 C CA . ASP A 1 289 ? -20.551 15.238 5.398 1.00 66.00 289 ASP A CA 1
ATOM 2279 C C . ASP A 1 289 ? -20.365 15.053 6.903 1.00 66.00 289 ASP A C 1
ATOM 2281 O O . ASP A 1 289 ? -21.025 15.706 7.714 1.00 66.00 289 ASP A O 1
ATOM 2285 N N . ILE A 1 290 ? -19.542 14.075 7.280 1.00 76.44 290 ILE A N 1
ATOM 2286 C CA . ILE A 1 290 ? -19.244 13.818 8.683 1.00 76.44 290 ILE A CA 1
ATOM 2287 C C . ILE A 1 290 ? -18.279 14.918 9.093 1.00 76.44 290 ILE A C 1
ATOM 2289 O O . ILE A 1 290 ? -17.200 15.027 8.515 1.00 76.44 290 ILE A O 1
ATOM 2293 N N . SER A 1 291 ? -18.657 15.740 10.070 1.00 77.44 291 SER A N 1
ATOM 2294 C CA . SER A 1 291 ? -17.723 16.687 10.666 1.00 77.44 291 SER A CA 1
ATOM 2295 C C . SER A 1 291 ? -16.933 15.996 11.770 1.00 77.44 291 SER A C 1
ATOM 2297 O O . SER A 1 291 ? -17.445 15.131 12.482 1.00 77.44 291 SER A O 1
ATOM 2299 N N . LYS A 1 292 ? -15.687 16.417 11.981 1.00 75.38 292 LYS A N 1
ATOM 2300 C CA . LYS A 1 292 ? -14.884 15.980 13.131 1.00 75.38 292 LYS A CA 1
ATOM 2301 C C . LYS A 1 292 ? -15.568 16.268 14.466 1.00 75.38 292 LYS A C 1
ATOM 2303 O O . LYS A 1 292 ? -15.450 15.467 15.388 1.00 75.38 292 LYS A O 1
ATOM 2308 N N . ALA A 1 293 ? -16.313 17.372 14.555 1.00 70.44 293 ALA A N 1
ATOM 2309 C CA . ALA A 1 293 ? -17.078 17.723 15.752 1.00 70.44 293 ALA A CA 1
ATOM 2310 C C . ALA A 1 293 ? -18.146 16.671 16.109 1.00 70.44 293 ALA A C 1
ATOM 2312 O O . ALA A 1 293 ? -18.583 16.613 17.256 1.00 70.44 293 ALA A O 1
ATOM 2313 N N . ASP A 1 294 ? -18.527 15.821 15.151 1.00 74.50 294 ASP A N 1
ATOM 2314 C CA . ASP A 1 294 ? -19.503 14.755 15.348 1.00 74.50 294 ASP A CA 1
ATOM 2315 C C . ASP A 1 294 ? -18.865 13.446 15.841 1.00 74.50 294 ASP A C 1
ATOM 2317 O O . ASP A 1 294 ? -19.590 12.489 16.123 1.00 74.50 294 ASP A O 1
ATOM 2321 N N . ILE A 1 295 ? -17.530 13.358 15.926 1.00 82.50 295 ILE A N 1
ATOM 2322 C CA . ILE A 1 295 ? -16.824 12.120 16.276 1.00 82.50 295 ILE A CA 1
ATOM 2323 C C . ILE A 1 295 ? -16.466 12.090 17.763 1.00 82.50 295 ILE A C 1
ATOM 2325 O O . ILE A 1 295 ? -15.485 12.677 18.211 1.00 82.50 295 ILE A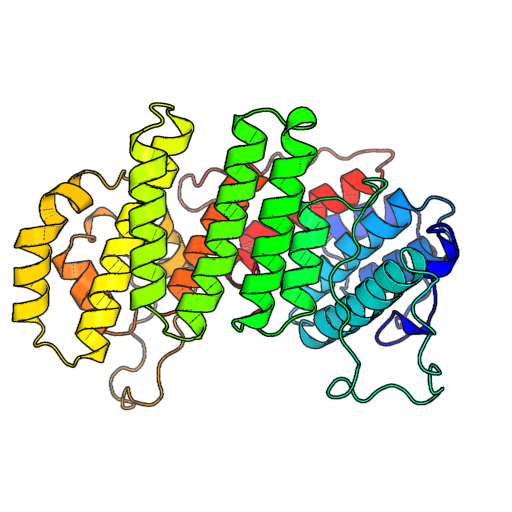 O 1
ATOM 2329 N N . ASP A 1 296 ? -17.221 11.290 18.512 1.00 86.00 296 ASP A N 1
ATOM 2330 C CA . ASP A 1 296 ? -16.859 10.806 19.843 1.00 86.00 296 ASP A CA 1
ATOM 2331 C C . ASP A 1 296 ? -16.774 9.263 19.872 1.00 86.00 296 ASP A C 1
ATOM 2333 O O . ASP A 1 296 ? -17.077 8.574 18.891 1.00 86.00 296 ASP A O 1
ATOM 2337 N N . LEU A 1 297 ? -16.359 8.691 21.010 1.00 85.88 297 LEU A N 1
ATOM 2338 C CA . LEU A 1 297 ? -16.276 7.233 21.192 1.00 85.88 297 LEU A CA 1
ATOM 2339 C C . LEU A 1 297 ? -17.601 6.519 20.891 1.00 85.88 297 LEU A C 1
ATOM 2341 O O . LEU A 1 297 ? -17.621 5.444 20.288 1.00 85.88 297 LEU A O 1
ATOM 2345 N N . ASP A 1 298 ? -18.718 7.105 21.309 1.00 86.44 298 ASP A N 1
ATOM 2346 C CA . ASP A 1 298 ? -20.042 6.527 21.122 1.00 86.44 298 ASP A CA 1
ATOM 2347 C C . ASP A 1 298 ? -20.449 6.521 19.645 1.00 86.44 298 ASP A C 1
ATOM 2349 O O . ASP A 1 298 ? -21.084 5.566 19.172 1.00 86.44 298 ASP A O 1
ATOM 2353 N N . ARG A 1 299 ? -20.081 7.568 18.907 1.00 89.19 299 ARG A N 1
ATOM 2354 C CA . ARG A 1 299 ? -20.290 7.691 17.474 1.00 89.19 299 ARG A CA 1
ATOM 2355 C C . ARG A 1 299 ? -19.417 6.705 16.718 1.00 89.19 299 ARG A C 1
ATOM 2357 O O . ARG A 1 299 ? -19.959 6.029 15.848 1.00 89.19 299 ARG A O 1
ATOM 2364 N N . LEU A 1 300 ? -18.147 6.528 17.093 1.00 90.06 300 LEU A N 1
ATOM 2365 C CA . LEU A 1 300 ? -17.277 5.503 16.502 1.00 90.06 300 LEU A CA 1
ATOM 2366 C C . LEU A 1 300 ? -17.876 4.100 16.648 1.00 90.06 300 LEU A C 1
ATOM 2368 O O . LEU A 1 300 ? -17.978 3.376 15.658 1.00 90.06 300 LEU A O 1
ATOM 2372 N N . VAL A 1 301 ? -18.360 3.743 17.846 1.00 89.69 301 VAL A N 1
ATOM 2373 C CA . VAL A 1 301 ? -19.073 2.469 18.066 1.00 89.69 301 VAL A CA 1
ATOM 2374 C C . VAL A 1 301 ? -20.264 2.355 17.124 1.00 89.69 301 VAL A C 1
ATOM 2376 O O . VAL A 1 301 ? -20.446 1.340 16.462 1.00 89.69 301 VAL A O 1
ATOM 2379 N N . SER A 1 302 ? -21.070 3.410 17.042 1.00 88.69 302 SER A N 1
ATOM 2380 C CA . SER A 1 302 ? -22.254 3.436 16.184 1.00 88.69 302 SER A CA 1
ATOM 2381 C C . SER A 1 302 ? -21.891 3.235 14.711 1.00 88.69 302 SER A C 1
ATOM 2383 O O . SER A 1 302 ? -22.514 2.426 14.042 1.00 88.69 302 SER A O 1
ATOM 2385 N N . MET A 1 303 ? -20.848 3.903 14.222 1.00 88.81 303 MET A N 1
ATOM 2386 C CA . MET A 1 303 ? -20.418 3.841 12.825 1.00 88.81 303 MET A CA 1
ATOM 2387 C C . MET A 1 303 ? -19.830 2.488 12.426 1.00 88.81 303 MET A C 1
ATOM 2389 O O . MET A 1 303 ? -20.028 2.064 11.289 1.00 88.81 303 MET A O 1
ATOM 2393 N N . VAL A 1 304 ? -19.126 1.800 13.330 1.00 89.06 304 VAL A N 1
ATOM 2394 C CA . VAL A 1 304 ? -18.667 0.425 13.074 1.00 89.06 304 VAL A CA 1
ATOM 2395 C C . VAL A 1 304 ? -19.866 -0.523 12.995 1.00 89.06 304 VAL A C 1
ATOM 2397 O O . VAL A 1 304 ? -19.997 -1.245 12.012 1.00 89.06 304 VAL A O 1
ATOM 2400 N N . LEU A 1 305 ? -20.781 -0.466 13.971 1.00 87.12 305 LEU A N 1
ATOM 2401 C CA . LEU A 1 305 ? -21.965 -1.338 14.013 1.00 87.12 305 LEU A CA 1
ATOM 2402 C C . LEU A 1 305 ? -22.956 -1.069 12.863 1.00 87.12 305 LEU A C 1
ATOM 2404 O O . LEU A 1 305 ? -23.624 -1.983 12.394 1.00 87.12 305 LEU A O 1
ATOM 2408 N N . GLU A 1 306 ? -23.043 0.176 12.390 1.00 86.38 306 GLU A N 1
ATOM 2409 C CA . GLU A 1 306 ? -23.815 0.580 11.202 1.00 86.38 306 GLU A CA 1
ATOM 2410 C C . GLU A 1 306 ? -23.118 0.188 9.879 1.00 86.38 306 GLU A C 1
ATOM 2412 O O . GLU A 1 306 ? -23.635 0.474 8.801 1.00 86.38 306 GLU A O 1
ATOM 2417 N N . GLY A 1 307 ? -21.925 -0.417 9.925 1.00 83.19 307 GLY A N 1
ATOM 2418 C CA . GLY A 1 307 ? -21.171 -0.817 8.734 1.00 83.19 307 GLY A CA 1
ATOM 2419 C C . GLY A 1 307 ? -20.573 0.347 7.936 1.00 83.19 307 GLY A C 1
ATOM 2420 O O . GLY A 1 307 ? -20.178 0.161 6.786 1.00 83.19 307 GLY A O 1
ATOM 2421 N N . LYS A 1 308 ? -20.485 1.549 8.521 1.00 86.19 308 LYS A N 1
ATOM 2422 C CA . LYS A 1 308 ? -19.847 2.721 7.895 1.00 86.19 308 LYS A CA 1
ATOM 2423 C C . LYS A 1 308 ? -18.327 2.630 7.957 1.00 86.19 308 LYS A C 1
ATOM 2425 O O . LYS A 1 308 ? -17.663 2.959 6.982 1.00 86.19 308 LYS A O 1
ATOM 2430 N N . ILE A 1 309 ? -17.774 2.142 9.069 1.00 89.44 309 ILE A N 1
ATOM 2431 C CA . ILE A 1 309 ? -16.341 1.839 9.196 1.00 89.44 309 ILE A CA 1
ATOM 2432 C C . ILE A 1 309 ? -16.145 0.349 8.917 1.00 89.44 309 ILE A C 1
ATOM 2434 O O . ILE A 1 309 ? -16.471 -0.503 9.738 1.00 89.44 309 ILE A O 1
ATOM 2438 N N . THR A 1 310 ? -15.609 0.039 7.738 1.00 89.12 310 THR A N 1
ATOM 2439 C CA . THR A 1 310 ? -15.332 -1.334 7.282 1.00 89.12 310 THR A CA 1
ATOM 2440 C C . THR A 1 310 ? -13.831 -1.577 7.152 1.00 89.12 310 THR A C 1
ATOM 2442 O O . THR A 1 310 ? -13.036 -0.639 7.208 1.00 89.12 310 THR A O 1
ATOM 2445 N N . GLY A 1 311 ? -13.427 -2.825 6.884 1.00 89.88 311 GLY A N 1
ATOM 2446 C CA . GLY A 1 311 ? -12.033 -3.141 6.559 1.00 89.88 311 GLY A CA 1
ATOM 2447 C C . GLY A 1 311 ? -11.474 -2.273 5.423 1.00 89.88 311 GLY A C 1
ATOM 2448 O O . GLY A 1 311 ? -10.352 -1.799 5.533 1.00 89.88 311 GLY A O 1
ATOM 2449 N N . ARG A 1 312 ? -12.278 -1.951 4.394 1.00 90.44 312 ARG A N 1
ATOM 2450 C CA . ARG A 1 312 ? -11.871 -1.036 3.307 1.00 90.44 312 ARG A CA 1
ATOM 2451 C C . ARG A 1 312 ? -11.542 0.367 3.817 1.00 90.44 312 ARG A C 1
ATOM 2453 O O . ARG A 1 312 ? -10.549 0.945 3.382 1.00 90.44 312 ARG A O 1
ATOM 2460 N N . ILE A 1 313 ? -12.353 0.900 4.732 1.00 92.81 313 ILE A N 1
ATOM 2461 C CA . ILE A 1 313 ? -12.125 2.217 5.343 1.00 92.81 313 ILE A CA 1
ATOM 2462 C C . ILE A 1 313 ? -10.835 2.197 6.162 1.00 92.81 313 ILE A C 1
ATOM 2464 O O . ILE A 1 313 ? -9.989 3.063 5.973 1.00 92.81 313 ILE A O 1
ATOM 2468 N N . LEU A 1 314 ? -10.629 1.169 6.991 1.00 94.19 314 LEU A N 1
ATOM 2469 C CA . LEU A 1 314 ? -9.397 1.038 7.776 1.00 94.19 314 LEU A CA 1
ATOM 2470 C C . LEU A 1 314 ? -8.151 0.885 6.892 1.00 94.19 314 LEU A C 1
ATOM 2472 O O . LEU A 1 314 ? -7.148 1.550 7.129 1.00 94.19 314 LEU A O 1
ATOM 2476 N N . CYS A 1 315 ? -8.212 0.060 5.843 1.00 94.81 315 CYS A N 1
ATOM 2477 C CA . CYS A 1 315 ? -7.111 -0.083 4.891 1.00 94.81 315 CYS A CA 1
ATOM 2478 C C . CYS A 1 315 ? -6.826 1.226 4.148 1.00 94.81 315 CYS A C 1
ATOM 2480 O O . CYS A 1 315 ? -5.672 1.543 3.894 1.00 94.81 315 CYS A O 1
ATOM 2482 N N . SER A 1 316 ? -7.850 2.011 3.821 1.00 93.19 316 SER A N 1
ATOM 2483 C CA . SER A 1 316 ? -7.651 3.297 3.150 1.00 93.19 316 SER A CA 1
ATOM 2484 C C . SER A 1 316 ? -7.086 4.365 4.087 1.00 93.19 316 SER A C 1
ATOM 2486 O O . SER A 1 316 ? -6.249 5.159 3.667 1.00 93.19 316 SER A O 1
ATOM 2488 N N . LEU A 1 317 ? -7.483 4.344 5.363 1.00 93.88 317 LEU A N 1
ATOM 2489 C CA . LEU A 1 317 ? -6.903 5.183 6.413 1.00 93.88 317 LEU A CA 1
ATOM 2490 C C . LEU A 1 317 ? -5.412 4.884 6.603 1.00 93.88 317 LEU A C 1
ATOM 2492 O O . LEU A 1 317 ? -4.592 5.799 6.565 1.00 93.88 317 LEU A O 1
ATOM 2496 N N . LEU A 1 318 ? -5.051 3.600 6.699 1.00 94.50 318 LEU A N 1
ATOM 2497 C CA . LEU A 1 318 ? -3.654 3.158 6.717 1.00 94.50 318 LEU A CA 1
ATOM 2498 C C . LEU A 1 318 ? -2.894 3.614 5.464 1.00 94.50 318 LEU A C 1
ATOM 2500 O O . LEU A 1 318 ? -1.760 4.078 5.566 1.00 94.50 318 LEU A O 1
ATOM 2504 N N . GLY A 1 319 ? -3.535 3.542 4.293 1.00 92.38 319 GLY A N 1
ATOM 2505 C CA . GLY A 1 319 ? -2.935 3.952 3.025 1.00 92.38 319 GLY A CA 1
ATOM 2506 C C . GLY A 1 319 ? -2.638 5.445 2.998 1.00 92.38 319 GLY A C 1
ATOM 2507 O O . GLY A 1 319 ? -1.580 5.864 2.540 1.00 92.38 319 GLY A O 1
ATOM 2508 N N . MET A 1 320 ? -3.531 6.255 3.557 1.00 90.38 320 MET A N 1
ATOM 2509 C CA . MET A 1 320 ? -3.303 7.685 3.688 1.00 90.38 320 MET A CA 1
ATOM 2510 C C . MET A 1 320 ? -2.153 8.007 4.649 1.00 90.38 320 MET A C 1
ATOM 2512 O O . MET A 1 320 ? -1.314 8.845 4.320 1.00 90.38 320 MET A O 1
ATOM 2516 N N . TRP A 1 321 ? -2.057 7.328 5.797 1.00 90.94 321 TRP A N 1
ATOM 2517 C CA . TRP A 1 321 ? -0.932 7.506 6.723 1.00 90.94 321 TRP A CA 1
ATOM 2518 C C . TRP A 1 321 ? 0.406 7.080 6.108 1.00 90.94 321 TRP A C 1
ATOM 2520 O O . TRP A 1 321 ? 1.395 7.802 6.237 1.00 90.94 321 TRP A O 1
ATOM 2530 N N . ASP A 1 322 ? 0.432 5.967 5.371 1.00 90.31 322 ASP A N 1
ATOM 2531 C CA . ASP A 1 322 ? 1.596 5.528 4.593 1.00 90.31 322 ASP A CA 1
ATOM 2532 C C . ASP A 1 322 ? 2.034 6.608 3.584 1.00 90.31 322 ASP A C 1
ATOM 2534 O O . ASP A 1 322 ? 3.206 6.996 3.540 1.00 90.31 322 ASP A O 1
ATOM 2538 N N . LEU A 1 323 ? 1.089 7.169 2.823 1.00 88.44 323 LEU A N 1
ATOM 2539 C CA . LEU A 1 323 ? 1.370 8.229 1.853 1.00 88.44 323 LEU A CA 1
ATOM 2540 C C . LEU A 1 323 ? 1.870 9.519 2.512 1.00 88.44 323 LEU A C 1
ATOM 2542 O O . LEU A 1 323 ? 2.846 10.097 2.031 1.00 88.44 323 LEU A O 1
ATOM 2546 N N . LYS A 1 324 ? 1.266 9.955 3.625 1.00 86.06 324 LYS A N 1
ATOM 2547 C CA . LYS A 1 324 ? 1.740 11.120 4.392 1.00 86.06 324 LYS A CA 1
ATOM 2548 C C . LYS A 1 324 ? 3.181 10.937 4.854 1.00 86.06 324 LYS A C 1
ATOM 2550 O O . LYS A 1 324 ? 4.005 11.828 4.673 1.00 86.06 324 LYS A O 1
ATOM 2555 N N . ASN A 1 325 ? 3.509 9.755 5.360 1.00 84.94 325 ASN A N 1
ATOM 2556 C CA . ASN A 1 325 ? 4.861 9.405 5.780 1.00 84.94 325 ASN A CA 1
ATOM 2557 C C . ASN A 1 325 ? 5.863 9.406 4.610 1.00 84.94 325 ASN A C 1
ATOM 2559 O O . ASN A 1 325 ? 7.001 9.853 4.752 1.00 84.94 325 ASN A O 1
ATOM 2563 N N . ASN A 1 326 ? 5.442 8.925 3.438 1.00 79.94 326 ASN A N 1
ATOM 2564 C CA . ASN A 1 326 ? 6.312 8.755 2.273 1.00 79.94 326 ASN A CA 1
ATOM 2565 C C . ASN A 1 326 ? 6.497 10.014 1.415 1.00 79.94 326 ASN A C 1
ATOM 2567 O O . ASN A 1 326 ? 7.519 10.124 0.723 1.00 79.94 326 ASN A O 1
ATOM 2571 N N . PHE A 1 327 ? 5.516 10.913 1.413 1.00 73.75 327 PHE A N 1
ATOM 2572 C CA . PHE A 1 327 ? 5.441 12.059 0.503 1.00 73.75 327 PHE A CA 1
ATOM 2573 C C . PHE A 1 327 ? 5.188 13.396 1.211 1.00 73.75 327 PHE A C 1
ATOM 2575 O O . PHE A 1 327 ? 5.170 14.426 0.548 1.00 73.75 327 PHE A O 1
ATOM 2582 N N . LYS A 1 328 ? 5.057 13.397 2.546 1.00 67.31 328 LYS A N 1
ATOM 2583 C CA . LYS A 1 328 ? 4.869 14.593 3.387 1.00 67.31 328 LYS A CA 1
ATOM 2584 C C . LYS A 1 328 ? 3.680 15.467 2.971 1.00 67.31 328 LYS A C 1
ATOM 2586 O O . LYS A 1 328 ? 3.752 16.688 3.045 1.00 67.31 328 LYS A O 1
ATOM 2591 N N . PHE A 1 329 ? 2.585 14.845 2.547 1.00 64.81 329 PHE A N 1
ATOM 2592 C CA . PHE A 1 329 ? 1.353 15.568 2.243 1.00 64.81 329 PHE A CA 1
ATOM 2593 C C . PHE A 1 329 ? 0.664 16.076 3.521 1.00 64.81 329 PHE A C 1
ATOM 2595 O O . PHE A 1 329 ? 0.638 15.372 4.534 1.00 64.81 329 PHE A O 1
ATOM 2602 N N . ALA A 1 330 ? 0.047 17.256 3.445 1.00 55.88 330 ALA A N 1
ATOM 2603 C CA . ALA A 1 330 ? -0.880 17.777 4.447 1.00 55.88 330 ALA A CA 1
ATOM 2604 C C . ALA A 1 330 ? -2.304 17.824 3.868 1.00 55.88 330 ALA A C 1
ATOM 2606 O O . ALA A 1 330 ? -2.477 18.014 2.665 1.00 55.88 330 ALA A O 1
ATOM 2607 N N . ILE A 1 331 ? -3.306 17.620 4.726 1.00 56.72 331 ILE A N 1
ATOM 2608 C CA . ILE A 1 331 ? -4.718 17.830 4.387 1.00 56.72 331 ILE A CA 1
ATOM 2609 C C . ILE A 1 331 ? -5.076 19.212 4.923 1.00 56.72 331 ILE A C 1
ATOM 2611 O O . ILE A 1 331 ? -5.090 19.393 6.139 1.00 56.72 331 ILE A O 1
ATOM 2615 N N . GLU A 1 332 ? -5.357 20.166 4.043 1.00 51.31 332 GLU A N 1
ATOM 2616 C CA . GLU A 1 332 ? -5.946 21.454 4.418 1.00 51.31 332 GLU A CA 1
ATOM 2617 C C . GLU A 1 332 ? -7.308 21.571 3.733 1.00 51.31 332 GLU A C 1
ATOM 2619 O O . GLU A 1 332 ? -7.431 21.318 2.543 1.00 51.31 332 GLU A O 1
ATOM 2624 N N . GLU A 1 333 ? -8.363 21.884 4.490 1.00 41.91 333 GLU A N 1
ATOM 2625 C CA . GLU A 1 333 ? -9.697 22.203 3.943 1.00 41.91 333 GLU A CA 1
ATOM 2626 C C . GLU A 1 333 ? -10.286 21.177 2.950 1.00 41.91 333 GLU A C 1
ATOM 2628 O O . GLU A 1 333 ? -11.107 21.511 2.102 1.00 41.91 333 GLU A O 1
ATOM 2633 N N . SER A 1 334 ? -9.946 19.892 3.097 1.00 43.22 334 SER A N 1
ATOM 2634 C CA . SER A 1 334 ? -10.367 18.806 2.187 1.00 43.22 334 SER A CA 1
ATOM 2635 C C . SER A 1 334 ? -9.716 18.832 0.794 1.00 43.22 334 SER A C 1
ATOM 2637 O O . SER A 1 334 ? -10.074 18.012 -0.053 1.00 43.22 334 SER A O 1
ATOM 2639 N N . GLU A 1 335 ? -8.717 19.690 0.573 1.00 43.09 335 GLU A N 1
ATOM 2640 C CA . GLU A 1 335 ? -7.884 19.729 -0.628 1.00 43.09 335 GLU A CA 1
ATOM 2641 C C . GLU A 1 335 ? -6.415 19.426 -0.281 1.00 43.09 335 GLU A C 1
ATOM 2643 O O . GLU A 1 335 ? -5.831 19.932 0.675 1.00 43.09 335 GLU A O 1
ATOM 2648 N N . PHE A 1 336 ? -5.791 18.539 -1.055 1.00 46.94 336 PHE A N 1
ATOM 2649 C CA . PHE A 1 336 ? -4.366 18.258 -0.909 1.00 46.94 336 PHE A CA 1
ATOM 2650 C C . PHE A 1 336 ? -3.563 19.256 -1.745 1.00 46.94 336 PHE A C 1
ATOM 2652 O O . PHE A 1 336 ? -3.619 19.222 -2.977 1.00 46.94 336 PHE A O 1
ATOM 2659 N N . LEU A 1 337 ? -2.778 20.104 -1.081 1.00 42.28 337 LEU A N 1
ATOM 2660 C CA . LEU A 1 337 ? -1.819 20.992 -1.734 1.00 42.28 337 LEU A CA 1
ATOM 2661 C C . LEU A 1 337 ? -0.602 20.173 -2.194 1.00 42.28 337 LEU A C 1
ATOM 2663 O O . LEU A 1 337 ? 0.264 19.806 -1.399 1.00 42.28 337 LEU A O 1
ATOM 2667 N N . GLY A 1 338 ? -0.549 19.849 -3.485 1.00 47.69 338 GLY A N 1
ATOM 2668 C CA . GLY A 1 338 ? 0.698 19.469 -4.149 1.00 47.69 338 GLY A CA 1
ATOM 2669 C C . GLY A 1 338 ? 1.455 20.727 -4.573 1.00 47.69 338 GLY A C 1
ATOM 2670 O O . GLY A 1 338 ? 0.829 21.737 -4.886 1.00 47.69 338 GLY A O 1
ATOM 2671 N N . GLU A 1 339 ? 2.788 20.689 -4.607 1.00 48.84 339 GLU A N 1
ATOM 2672 C CA . GLU A 1 339 ? 3.541 21.753 -5.280 1.00 48.84 339 GLU A CA 1
ATOM 2673 C C . GLU A 1 339 ? 3.079 21.840 -6.743 1.00 48.84 339 GLU A C 1
ATOM 2675 O O . GLU A 1 339 ? 3.043 20.826 -7.448 1.00 48.84 339 GLU A O 1
ATOM 2680 N N . ASP A 1 340 ? 2.719 23.043 -7.204 1.00 48.53 340 ASP A N 1
ATOM 2681 C CA . ASP A 1 340 ? 2.455 23.298 -8.618 1.00 48.53 340 ASP A CA 1
ATOM 2682 C C . ASP A 1 340 ? 3.687 22.876 -9.422 1.00 48.53 340 ASP A C 1
ATOM 2684 O O . ASP A 1 340 ? 4.749 23.503 -9.359 1.00 48.53 340 ASP A O 1
ATOM 2688 N N . LEU A 1 341 ? 3.562 21.782 -10.176 1.00 54.53 341 LEU A N 1
ATOM 2689 C CA . LEU A 1 341 ? 4.669 21.272 -10.970 1.00 54.53 341 LEU A CA 1
ATOM 2690 C C . LEU A 1 341 ? 4.980 22.269 -12.087 1.00 54.53 341 LEU A C 1
ATOM 2692 O O . LEU A 1 341 ? 4.251 22.405 -13.078 1.00 54.53 341 LEU A O 1
ATOM 2696 N N . VAL A 1 342 ? 6.093 22.977 -11.897 1.00 59.69 342 VAL A N 1
ATOM 2697 C CA . VAL A 1 342 ? 6.686 23.886 -12.874 1.00 59.69 342 VAL A CA 1
ATOM 2698 C C . VAL A 1 342 ? 6.894 23.129 -14.181 1.00 59.69 342 VAL A C 1
ATOM 2700 O O . VAL A 1 342 ? 7.271 21.961 -14.197 1.00 59.69 342 VAL A O 1
ATOM 2703 N N . SER A 1 343 ? 6.655 23.798 -15.308 1.00 65.44 343 SER A N 1
ATOM 2704 C CA . SER A 1 343 ? 6.959 23.231 -16.618 1.00 65.44 343 SER A CA 1
ATOM 2705 C C . SER A 1 343 ? 8.469 22.995 -16.744 1.00 65.44 343 SER A C 1
ATOM 2707 O O . SER A 1 343 ? 9.225 23.938 -16.969 1.00 65.44 343 SER A O 1
ATOM 2709 N N . ILE A 1 344 ? 8.910 21.745 -16.598 1.00 76.31 344 ILE A N 1
ATOM 2710 C CA . ILE A 1 344 ? 10.317 21.360 -16.745 1.00 76.31 344 ILE A CA 1
ATOM 2711 C C . ILE A 1 344 ? 10.627 21.204 -18.238 1.00 76.31 344 ILE A C 1
ATOM 2713 O O . ILE A 1 344 ? 9.993 20.415 -18.933 1.00 76.31 344 ILE A O 1
ATOM 2717 N N . SER A 1 345 ? 11.610 21.952 -18.745 1.00 75.38 345 SER A N 1
ATOM 2718 C CA . SER A 1 345 ? 11.965 21.934 -20.175 1.00 75.38 345 SER A CA 1
ATOM 2719 C C . SER A 1 345 ? 12.562 20.600 -20.641 1.00 75.38 345 SER A C 1
ATOM 2721 O O . SER A 1 345 ? 12.312 20.196 -21.776 1.00 75.38 345 SER A O 1
ATOM 2723 N N . ASN A 1 346 ? 13.325 19.926 -19.769 1.00 85.19 346 ASN A N 1
ATOM 2724 C CA . ASN A 1 346 ? 13.995 18.645 -20.021 1.00 85.19 346 ASN A CA 1
ATOM 2725 C C . ASN A 1 346 ? 13.741 17.680 -18.849 1.00 85.19 346 ASN A C 1
ATOM 2727 O O . ASN A 1 346 ? 14.603 17.551 -17.978 1.00 85.19 346 ASN A O 1
ATOM 2731 N N . PRO A 1 347 ? 12.556 17.057 -18.776 1.00 88.06 347 PRO A N 1
ATOM 2732 C CA . PRO A 1 347 ? 12.219 16.163 -17.678 1.00 88.06 347 PRO A CA 1
ATOM 2733 C C . PRO A 1 347 ? 12.982 14.838 -17.788 1.00 88.06 347 PRO A C 1
ATOM 2735 O O . PRO A 1 347 ? 13.207 14.303 -18.877 1.00 88.06 347 PRO A O 1
ATOM 2738 N N . THR A 1 348 ? 13.354 14.305 -16.634 1.00 91.69 348 THR A N 1
ATOM 2739 C CA . THR A 1 348 ? 13.957 12.986 -16.444 1.00 91.69 348 THR A CA 1
ATOM 2740 C C . THR A 1 348 ? 12.886 11.932 -16.146 1.00 91.69 348 THR A C 1
ATOM 2742 O O . THR A 1 348 ? 11.721 12.248 -15.878 1.00 91.69 348 THR A O 1
ATOM 2745 N N . VAL A 1 349 ? 13.271 10.652 -16.131 1.00 92.69 349 VAL A N 1
ATOM 2746 C CA . VAL A 1 349 ? 12.382 9.573 -15.667 1.00 92.69 349 VAL A CA 1
ATOM 2747 C C . VAL A 1 349 ? 11.941 9.779 -14.211 1.00 92.69 349 VAL A C 1
ATOM 2749 O O . VAL A 1 349 ? 10.801 9.478 -13.860 1.00 92.69 349 VAL A O 1
ATOM 2752 N N . SER A 1 350 ? 12.813 10.353 -13.373 1.00 90.62 350 SER A N 1
ATOM 2753 C CA . SER A 1 350 ? 12.504 10.667 -11.978 1.00 90.62 350 SER A CA 1
ATOM 2754 C C . SER A 1 350 ? 11.404 11.723 -11.883 1.00 90.62 350 SER A C 1
ATOM 2756 O O . SER A 1 350 ? 10.498 11.578 -11.067 1.00 90.62 350 SER A O 1
ATOM 2758 N N . ASP A 1 351 ? 11.426 12.734 -12.756 1.00 90.12 351 ASP A N 1
ATOM 2759 C CA . ASP A 1 351 ? 10.382 13.766 -12.808 1.00 90.12 351 ASP A CA 1
ATOM 2760 C C . ASP A 1 351 ? 9.034 13.177 -13.246 1.00 90.12 351 ASP A C 1
ATOM 2762 O O . ASP A 1 351 ? 7.991 13.499 -12.675 1.00 90.12 351 ASP A O 1
ATOM 2766 N N . CYS A 1 352 ? 9.048 12.252 -14.213 1.00 91.94 352 CYS A N 1
ATOM 2767 C CA . CYS A 1 352 ? 7.853 11.508 -14.622 1.00 91.94 352 CYS A CA 1
ATOM 2768 C C . CYS A 1 352 ? 7.292 10.663 -13.464 1.00 91.94 352 CYS A C 1
ATOM 2770 O O . CYS A 1 352 ? 6.082 10.632 -13.238 1.00 91.94 352 CYS A O 1
ATOM 2772 N N . CYS A 1 353 ? 8.175 9.995 -12.714 1.00 91.12 353 CYS A N 1
ATOM 2773 C CA . CYS A 1 353 ? 7.807 9.175 -11.563 1.00 91.12 353 CYS A CA 1
ATOM 2774 C C . CYS A 1 353 ? 7.257 10.020 -10.402 1.00 91.12 353 CYS A C 1
ATOM 2776 O O . CYS A 1 353 ? 6.255 9.662 -9.784 1.00 91.12 353 CYS A O 1
ATOM 2778 N N . ALA A 1 354 ? 7.861 11.176 -10.124 1.00 87.25 354 ALA A N 1
ATOM 2779 C CA . ALA A 1 354 ? 7.356 12.115 -9.127 1.00 87.25 354 ALA A CA 1
ATOM 2780 C C . ALA A 1 354 ? 5.947 12.609 -9.488 1.00 87.25 354 ALA A C 1
ATOM 2782 O O . ALA A 1 354 ? 5.056 12.573 -8.641 1.00 87.25 354 ALA A O 1
ATOM 2783 N N . LEU A 1 355 ? 5.730 12.979 -10.755 1.00 87.19 355 LEU A N 1
ATOM 2784 C CA . LEU A 1 355 ? 4.435 13.435 -11.256 1.00 87.19 355 LEU A CA 1
ATOM 2785 C C . LEU A 1 355 ? 3.347 12.357 -11.122 1.00 87.19 355 LEU A C 1
ATOM 2787 O O . LEU A 1 355 ? 2.277 12.653 -10.599 1.00 87.19 355 LEU A O 1
ATOM 2791 N N . ILE A 1 356 ? 3.605 11.106 -11.529 1.00 89.75 356 ILE A N 1
ATOM 2792 C CA . ILE A 1 356 ? 2.597 10.037 -11.399 1.00 89.75 356 ILE A CA 1
ATOM 2793 C C . ILE A 1 356 ? 2.315 9.698 -9.928 1.00 89.75 356 ILE A C 1
ATOM 2795 O O . ILE A 1 356 ? 1.173 9.439 -9.563 1.00 89.75 356 ILE A O 1
ATOM 2799 N N . ARG A 1 357 ? 3.322 9.755 -9.043 1.00 87.88 357 ARG A N 1
ATOM 2800 C CA . ARG A 1 357 ? 3.143 9.503 -7.602 1.00 87.88 357 ARG A CA 1
ATOM 2801 C C . ARG A 1 357 ? 2.208 10.519 -6.933 1.00 87.88 357 ARG A C 1
ATOM 2803 O O . ARG A 1 357 ? 1.622 10.181 -5.910 1.00 87.88 357 ARG A O 1
ATOM 2810 N N . MET A 1 358 ? 2.008 11.710 -7.501 1.00 83.81 358 MET A N 1
ATOM 2811 C CA . MET A 1 358 ? 1.022 12.675 -6.989 1.00 83.81 358 MET A CA 1
ATOM 2812 C C . MET A 1 358 ? -0.424 12.177 -7.124 1.00 83.81 358 MET A C 1
ATOM 2814 O O . MET A 1 358 ? -1.286 12.570 -6.341 1.00 83.81 358 MET A O 1
ATOM 2818 N N . ASP A 1 359 ? -0.710 11.267 -8.060 1.00 87.38 359 ASP A N 1
ATOM 2819 C CA . ASP A 1 359 ? -2.060 10.721 -8.230 1.00 87.38 359 ASP A CA 1
ATOM 2820 C C . ASP A 1 359 ? -2.467 9.739 -7.121 1.00 87.38 359 ASP A C 1
ATOM 2822 O O . ASP A 1 359 ? -3.657 9.443 -6.985 1.00 87.38 359 ASP A O 1
ATOM 2826 N N . TRP A 1 360 ? -1.538 9.314 -6.254 1.00 86.94 360 TRP A N 1
ATOM 2827 C CA . TRP A 1 360 ? -1.871 8.551 -5.046 1.00 86.94 360 TRP A CA 1
ATOM 2828 C C . TRP A 1 360 ? -2.928 9.241 -4.180 1.00 86.94 360 TRP A C 1
ATOM 2830 O O . TRP A 1 360 ? -3.763 8.561 -3.589 1.00 86.94 360 TRP A O 1
ATOM 2840 N N . LEU A 1 361 ? -2.946 10.576 -4.171 1.00 77.50 361 LEU A N 1
ATOM 2841 C CA . LEU A 1 361 ? -3.920 11.389 -3.439 1.00 77.50 361 LEU A CA 1
ATOM 2842 C C . LEU A 1 361 ? -5.370 11.098 -3.846 1.00 77.50 361 LEU A C 1
ATOM 2844 O O . LEU A 1 361 ? -6.270 11.131 -3.016 1.00 77.50 361 LEU A O 1
ATOM 2848 N N . LYS A 1 362 ? -5.602 10.755 -5.116 1.00 83.69 362 LYS A N 1
ATOM 2849 C CA . LYS A 1 362 ? -6.934 10.417 -5.651 1.00 83.69 362 LYS A CA 1
ATOM 2850 C C . LYS A 1 362 ? -7.258 8.929 -5.530 1.00 83.69 362 LYS A C 1
ATOM 2852 O O . LYS A 1 362 ? -8.351 8.493 -5.890 1.00 83.69 362 LYS A O 1
ATOM 2857 N N . HIS A 1 363 ? -6.285 8.135 -5.095 1.00 88.69 363 HIS A N 1
ATOM 2858 C CA . HIS A 1 363 ? -6.299 6.681 -5.178 1.00 88.69 363 HIS A CA 1
ATOM 2859 C C . HIS A 1 363 ? -5.808 6.028 -3.878 1.00 88.69 363 HIS A C 1
ATOM 2861 O O . HIS A 1 363 ? -5.220 4.945 -3.908 1.00 88.69 363 HIS A O 1
ATOM 2867 N N . ILE A 1 364 ? -6.067 6.658 -2.725 1.00 89.69 364 ILE A N 1
ATOM 2868 C CA . ILE A 1 364 ? -5.646 6.164 -1.402 1.00 89.69 364 ILE A CA 1
ATOM 2869 C C . ILE A 1 364 ? -6.182 4.754 -1.093 1.00 89.69 364 ILE A C 1
ATOM 2871 O O . ILE A 1 364 ? -5.497 3.930 -0.493 1.00 89.69 364 ILE A O 1
ATOM 2875 N N . ASN A 1 365 ? -7.370 4.427 -1.602 1.00 89.06 365 ASN A N 1
ATOM 2876 C CA . ASN A 1 365 ? -7.998 3.108 -1.528 1.00 89.06 365 ASN A CA 1
ATOM 2877 C C . ASN A 1 365 ? -7.231 2.009 -2.287 1.00 89.06 365 ASN A C 1
ATOM 2879 O O . ASN A 1 365 ? -7.448 0.823 -2.045 1.00 89.06 365 ASN A O 1
ATOM 2883 N N . LYS A 1 366 ? -6.318 2.382 -3.190 1.00 91.75 366 LYS A N 1
ATOM 2884 C CA . LYS A 1 366 ? -5.560 1.452 -4.038 1.00 91.75 366 LYS A CA 1
ATOM 2885 C C . LYS A 1 366 ? -4.136 1.193 -3.556 1.00 91.75 366 LYS A C 1
ATOM 2887 O O . LYS A 1 366 ? -3.452 0.359 -4.148 1.00 91.75 366 LYS A O 1
ATOM 2892 N N . VAL A 1 367 ? -3.695 1.866 -2.489 1.00 91.19 367 VAL A N 1
ATOM 2893 C CA . VAL A 1 367 ? -2.309 1.837 -1.971 1.00 91.19 367 VAL A CA 1
ATOM 2894 C C . VAL A 1 367 ? -1.786 0.422 -1.741 1.00 91.19 367 VAL A C 1
ATOM 2896 O O . VAL A 1 367 ? -0.615 0.157 -2.007 1.00 91.19 367 VAL A O 1
ATOM 2899 N N . TYR A 1 368 ? -2.660 -0.495 -1.324 1.00 90.75 368 TYR A N 1
ATOM 2900 C CA . TYR A 1 368 ? -2.320 -1.886 -1.014 1.00 90.75 368 TYR A CA 1
ATOM 2901 C C . TYR A 1 368 ? -2.679 -2.893 -2.119 1.00 90.75 368 TYR A C 1
ATOM 2903 O O . TYR A 1 368 ? -2.554 -4.095 -1.907 1.00 90.75 368 TYR A O 1
ATOM 2911 N N . GLY A 1 369 ? -3.135 -2.438 -3.294 1.00 84.62 369 GLY A N 1
ATOM 2912 C CA . GLY A 1 369 ? -3.430 -3.318 -4.436 1.00 84.62 369 GLY A CA 1
ATOM 2913 C C . GLY A 1 369 ? -4.577 -4.314 -4.201 1.00 84.62 369 GLY A C 1
ATOM 2914 O O . GLY A 1 369 ? -4.549 -5.431 -4.731 1.00 84.62 369 GLY A O 1
ATOM 2915 N N . LEU A 1 370 ? -5.555 -3.935 -3.373 1.00 84.31 370 LEU A N 1
ATOM 2916 C CA . LEU A 1 370 ? -6.661 -4.800 -2.939 1.00 84.31 370 LEU A CA 1
ATOM 2917 C C . LEU A 1 370 ? -7.910 -4.725 -3.821 1.00 84.31 370 LEU A C 1
ATOM 2919 O O . LEU A 1 370 ? -8.681 -5.682 -3.819 1.00 84.31 370 LEU A O 1
ATOM 2923 N N . GLU A 1 371 ? -8.118 -3.597 -4.505 1.00 73.12 371 GLU A N 1
ATOM 2924 C CA . GLU A 1 371 ? -9.302 -3.346 -5.346 1.00 73.12 371 GLU A CA 1
ATOM 2925 C C . GLU A 1 371 ? -9.320 -4.137 -6.647 1.00 73.12 371 GLU A C 1
ATOM 2927 O O . GLU A 1 371 ? -8.224 -4.544 -7.098 1.00 73.12 371 GLU A O 1
#

Radius of gyration: 22.01 Å; chains: 1; bounding box: 58×48×62 Å